Protein AF-A0A7D5SDC5-F1 (afdb_monomer)

Secondary structure (DSSP, 8-state):
----HHHHHHHHHHHHHHHHHHHHHHHHHHHHHHHHHHHHHHHHHHHHHHHHHHHHHHHHHHHHHHHHHHHHHHHHHTT---HHHHHHHHHHHHHH-TTSS--EEE-TTSBEEEESSS-PPTT-B-TT-HHHHHHHH-TT--EEEPPSEE-TTT-SEEEEEEEEEE-TTS-EEEEEEEEEETHHHHHHHTT----TT--EEEEE-TTSS-EEEEEES--TTS--TT-----HHHHHHHHH-GGGS-SS-------------------------------------

Structure (mmCIF, N/CA/C/O backbone):
data_AF-A0A7D5SDC5-F1
#
_entry.id   AF-A0A7D5SDC5-F1
#
loop_
_atom_site.group_PDB
_atom_site.id
_atom_site.type_symbol
_atom_site.label_atom_id
_atom_site.label_alt_id
_atom_site.label_comp_id
_atom_site.label_asym_id
_atom_site.label_entity_id
_atom_site.label_seq_id
_atom_site.pdbx_PDB_ins_code
_atom_site.Cartn_x
_atom_site.Cartn_y
_atom_site.Cartn_z
_atom_site.occupancy
_atom_site.B_iso_or_equiv
_atom_site.auth_seq_id
_atom_site.auth_comp_id
_atom_site.auth_asym_id
_atom_site.auth_atom_id
_atom_site.pdbx_PDB_model_num
ATOM 1 N N . MET A 1 1 ? 39.867 14.710 -80.170 1.00 47.75 1 MET A N 1
ATOM 2 C CA . MET A 1 1 ? 39.383 14.406 -78.803 1.00 47.75 1 MET A CA 1
ATOM 3 C C . MET A 1 1 ? 38.826 12.984 -78.769 1.00 47.75 1 MET A C 1
ATOM 5 O O . MET A 1 1 ? 37.691 12.776 -79.161 1.00 47.75 1 MET A O 1
ATOM 9 N N . HIS A 1 2 ? 39.631 11.988 -78.384 1.00 52.81 2 HIS A N 1
ATOM 10 C CA . HIS A 1 2 ? 39.157 10.607 -78.212 1.00 52.81 2 HIS A CA 1
ATOM 11 C C . HIS A 1 2 ? 38.619 10.444 -76.782 1.00 52.81 2 HIS A C 1
ATOM 13 O O . HIS A 1 2 ? 39.390 10.239 -75.842 1.00 52.81 2 HIS A O 1
ATOM 19 N N . PHE A 1 3 ? 37.302 10.568 -76.602 1.00 58.31 3 PHE A N 1
ATOM 20 C CA . PHE A 1 3 ? 36.635 10.123 -75.377 1.00 58.31 3 PHE A CA 1
ATOM 21 C C . PHE A 1 3 ? 36.856 8.611 -75.262 1.00 58.31 3 PHE A C 1
ATOM 23 O O . PHE A 1 3 ? 36.316 7.849 -76.054 1.00 58.31 3 PHE A O 1
ATOM 30 N N . ARG A 1 4 ? 37.698 8.158 -74.322 1.00 70.19 4 ARG A N 1
ATOM 31 C CA . ARG A 1 4 ? 37.891 6.722 -74.067 1.00 70.19 4 ARG A CA 1
ATOM 32 C C . ARG A 1 4 ? 36.632 6.224 -73.341 1.00 70.19 4 ARG A C 1
ATOM 34 O O . ARG A 1 4 ? 36.497 6.551 -72.160 1.00 70.19 4 ARG A O 1
ATOM 41 N N . PRO A 1 5 ? 35.730 5.458 -73.988 1.00 75.19 5 PRO A N 1
ATOM 42 C CA . PRO A 1 5 ? 34.429 5.079 -73.418 1.00 75.19 5 PRO A CA 1
ATOM 43 C C . PRO A 1 5 ? 34.567 4.345 -72.077 1.00 75.19 5 PRO A C 1
ATOM 45 O O . PRO A 1 5 ? 33.730 4.500 -71.194 1.00 75.19 5 PRO A O 1
ATOM 48 N N . ALA A 1 6 ? 35.694 3.656 -71.870 1.00 77.88 6 ALA A N 1
ATOM 49 C CA . ALA A 1 6 ? 36.048 3.025 -70.603 1.00 77.88 6 ALA A CA 1
ATOM 50 C C . ALA A 1 6 ? 36.030 3.992 -69.401 1.00 77.88 6 ALA A C 1
ATOM 52 O O . ALA A 1 6 ? 35.527 3.626 -68.347 1.00 77.88 6 ALA A O 1
ATOM 53 N N . ARG A 1 7 ? 36.509 5.240 -69.547 1.00 82.56 7 ARG A N 1
ATOM 54 C CA . ARG A 1 7 ? 36.531 6.213 -68.436 1.00 82.56 7 ARG A CA 1
ATOM 55 C C . ARG A 1 7 ? 35.126 6.669 -68.040 1.00 82.56 7 ARG A C 1
ATOM 57 O O . ARG A 1 7 ? 34.858 6.826 -66.855 1.00 82.56 7 ARG A O 1
ATOM 64 N N . ALA A 1 8 ? 34.237 6.854 -69.016 1.00 83.06 8 ALA A N 1
ATOM 65 C CA . ALA A 1 8 ? 32.852 7.248 -68.763 1.00 83.06 8 ALA A CA 1
ATOM 66 C C . ALA A 1 8 ? 32.080 6.140 -68.028 1.00 83.06 8 ALA A C 1
ATOM 68 O O . ALA A 1 8 ? 31.392 6.419 -67.049 1.00 83.06 8 ALA A O 1
ATOM 69 N N . VAL A 1 9 ? 32.269 4.879 -68.433 1.00 88.75 9 VAL A N 1
ATOM 70 C CA . VAL A 1 9 ? 31.661 3.720 -67.758 1.00 88.75 9 VAL A CA 1
ATOM 71 C C . VAL A 1 9 ? 32.146 3.609 -66.310 1.00 88.75 9 VAL A C 1
ATOM 73 O O . VAL A 1 9 ? 31.331 3.436 -65.408 1.00 88.75 9 VAL A O 1
ATOM 76 N N . THR A 1 10 ? 33.448 3.780 -66.055 1.00 90.69 10 THR A N 1
ATOM 77 C CA . THR A 1 10 ? 33.992 3.738 -64.686 1.00 90.69 10 THR A CA 1
ATOM 78 C C . THR A 1 10 ? 33.395 4.825 -63.793 1.00 90.69 10 THR A C 1
ATOM 80 O O . THR A 1 10 ? 33.012 4.539 -62.661 1.00 90.69 10 THR A O 1
ATOM 83 N N . VAL A 1 11 ? 33.265 6.058 -64.295 1.00 92.81 11 VAL A N 1
ATOM 84 C CA . VAL A 1 11 ? 32.670 7.167 -63.530 1.00 92.81 11 VAL A CA 1
ATOM 85 C C . VAL A 1 11 ? 31.207 6.881 -63.185 1.00 92.81 11 VAL A C 1
ATOM 87 O O . VAL A 1 11 ? 30.806 7.090 -62.043 1.00 92.81 11 VAL A O 1
ATOM 90 N N . ILE A 1 12 ? 30.425 6.344 -64.127 1.00 93.31 12 ILE A N 1
ATOM 91 C CA . ILE A 1 12 ? 29.018 5.985 -63.891 1.00 93.31 12 ILE A CA 1
ATOM 92 C C . ILE A 1 12 ? 28.899 4.906 -62.811 1.00 93.31 12 ILE A C 1
ATOM 94 O O . ILE A 1 12 ? 28.080 5.041 -61.904 1.00 93.31 12 ILE A O 1
ATOM 98 N N . VAL A 1 13 ? 29.740 3.867 -62.858 1.00 93.88 13 VAL A N 1
ATOM 99 C CA . VAL A 1 13 ? 29.740 2.805 -61.838 1.00 93.88 13 VAL A CA 1
ATOM 100 C C . VAL A 1 13 ? 30.115 3.362 -60.464 1.00 93.88 13 VAL A C 1
ATOM 102 O O . VAL A 1 13 ? 29.468 3.013 -59.477 1.00 93.88 13 VAL A O 1
ATOM 105 N N . ILE A 1 14 ? 31.107 4.254 -60.377 1.00 95.94 14 ILE A N 1
ATOM 106 C CA . ILE A 1 14 ? 31.486 4.896 -59.109 1.00 95.94 14 ILE A CA 1
ATOM 107 C C . ILE A 1 14 ? 30.325 5.732 -58.559 1.00 95.94 14 ILE A C 1
ATOM 109 O O . ILE A 1 14 ? 29.981 5.590 -57.388 1.00 95.94 14 ILE A O 1
ATOM 113 N N . LEU A 1 15 ? 29.682 6.556 -59.390 1.00 95.56 15 LEU A N 1
ATOM 114 C CA . LEU A 1 15 ? 28.547 7.383 -58.969 1.00 95.56 15 LEU A CA 1
ATOM 115 C C . LEU A 1 15 ? 27.347 6.539 -58.525 1.00 95.56 15 LEU A C 1
ATOM 117 O O . LEU A 1 15 ? 26.739 6.845 -57.502 1.00 95.56 15 LEU A O 1
ATOM 121 N N . ALA A 1 16 ? 27.043 5.452 -59.238 1.00 94.94 16 ALA A N 1
ATOM 122 C CA . ALA A 1 16 ? 25.988 4.521 -58.850 1.00 94.94 16 ALA A CA 1
ATOM 123 C C . ALA A 1 16 ? 26.284 3.862 -57.491 1.00 94.94 16 ALA A C 1
ATOM 125 O O . ALA A 1 16 ? 25.407 3.816 -56.631 1.00 94.94 16 ALA A O 1
ATOM 126 N N . ASN A 1 17 ? 27.526 3.422 -57.252 1.00 95.94 17 ASN A N 1
ATOM 127 C CA . ASN A 1 17 ? 27.927 2.859 -55.958 1.00 95.94 17 ASN A CA 1
ATOM 128 C C . ASN A 1 17 ? 27.871 3.900 -54.831 1.00 95.94 17 ASN A C 1
ATOM 130 O O . ASN A 1 17 ? 27.371 3.597 -53.752 1.00 95.94 17 ASN A O 1
ATOM 134 N N . LEU A 1 18 ? 28.319 5.137 -55.072 1.00 96.56 18 LEU A N 1
ATOM 135 C CA . LEU A 1 18 ? 28.223 6.221 -54.088 1.00 96.56 18 LEU A CA 1
ATOM 136 C C . LEU A 1 18 ? 26.767 6.559 -53.751 1.00 96.56 18 LEU A C 1
ATOM 138 O O . LEU A 1 18 ? 26.448 6.776 -52.583 1.00 96.56 18 LEU A O 1
ATOM 142 N N . PHE A 1 19 ? 25.882 6.555 -54.748 1.00 96.12 19 PHE A N 1
ATOM 143 C CA . PHE A 1 19 ? 24.452 6.765 -54.543 1.00 96.12 19 PHE A CA 1
ATOM 144 C C . PHE A 1 19 ? 23.834 5.650 -53.690 1.00 96.12 19 PHE A C 1
ATOM 146 O O . PHE A 1 19 ? 23.142 5.940 -52.715 1.00 96.12 19 PHE A O 1
ATOM 153 N N . VAL A 1 20 ? 24.149 4.383 -53.986 1.00 96.06 20 VAL A N 1
ATOM 154 C CA . VAL A 1 20 ? 23.699 3.235 -53.180 1.00 96.06 20 VAL A CA 1
ATOM 155 C C . VAL A 1 20 ? 24.239 3.322 -51.747 1.00 96.06 20 VAL A C 1
ATOM 157 O O . VAL A 1 20 ? 23.463 3.192 -50.803 1.00 96.06 20 VAL A O 1
ATOM 160 N N . CYS A 1 21 ? 25.529 3.615 -51.557 1.00 95.56 21 CYS A N 1
ATOM 161 C CA . CYS A 1 21 ? 26.127 3.792 -50.229 1.00 95.56 21 CYS A CA 1
ATOM 162 C C . CYS A 1 21 ? 25.483 4.945 -49.445 1.00 95.56 21 CYS A C 1
ATOM 164 O O . CYS A 1 21 ? 25.235 4.809 -48.247 1.00 95.56 21 CYS A O 1
ATOM 166 N N . SER A 1 22 ? 25.176 6.063 -50.108 1.00 95.12 22 SER A N 1
ATOM 167 C CA . SER A 1 22 ? 24.479 7.198 -49.494 1.00 95.12 22 SER A CA 1
ATOM 168 C C . SER A 1 22 ? 23.067 6.813 -49.050 1.00 95.12 22 SER A C 1
ATOM 170 O O . SER A 1 22 ? 22.690 7.088 -47.911 1.00 95.12 22 SER A O 1
ATOM 172 N N . LEU A 1 23 ? 22.316 6.107 -49.899 1.00 95.75 23 LEU A N 1
ATOM 173 C CA . LEU A 1 23 ? 20.959 5.657 -49.590 1.00 95.75 23 LEU A CA 1
ATOM 174 C C . LEU A 1 23 ? 20.945 4.653 -48.428 1.00 95.75 23 LEU A C 1
ATOM 176 O O . LEU A 1 23 ? 20.117 4.773 -47.524 1.00 95.75 23 LEU A O 1
ATOM 180 N N . VAL A 1 24 ? 21.903 3.721 -48.392 1.00 94.81 24 VAL A N 1
ATOM 181 C CA . VAL A 1 24 ? 22.101 2.800 -47.259 1.00 94.81 24 VAL A CA 1
ATOM 182 C C . VAL A 1 24 ? 22.464 3.568 -45.987 1.00 94.81 24 VAL A C 1
ATOM 184 O O . VAL A 1 24 ? 21.893 3.293 -44.935 1.00 94.81 24 VAL A O 1
ATOM 187 N N . GLY A 1 25 ? 23.351 4.563 -46.068 1.00 94.31 25 GLY A N 1
ATOM 188 C CA . GLY A 1 25 ? 23.725 5.407 -44.931 1.00 94.31 25 GLY A CA 1
ATOM 189 C C . GLY A 1 25 ? 22.539 6.181 -44.348 1.00 94.31 25 GLY A C 1
ATOM 190 O O . GLY A 1 25 ? 22.328 6.163 -43.135 1.00 94.31 25 GLY A O 1
ATOM 191 N N . VAL A 1 26 ? 21.712 6.793 -45.202 1.00 92.25 26 VAL A N 1
ATOM 192 C CA . VAL A 1 26 ? 20.482 7.491 -44.786 1.00 92.25 26 VAL A CA 1
ATOM 193 C C . VAL A 1 26 ? 19.473 6.511 -44.192 1.00 92.25 26 VAL A C 1
ATOM 195 O O . VAL A 1 26 ? 18.906 6.786 -43.135 1.00 92.25 26 VAL A O 1
ATOM 198 N N . SER A 1 27 ? 19.285 5.345 -44.815 1.00 92.00 27 SER A N 1
ATOM 199 C CA . SER A 1 27 ? 18.391 4.301 -44.305 1.00 92.00 27 SER A CA 1
ATOM 200 C C . SER A 1 27 ? 18.840 3.780 -42.937 1.00 92.00 27 SER A C 1
ATOM 202 O O . SER A 1 27 ? 18.006 3.588 -42.053 1.00 92.00 27 SER A O 1
ATOM 204 N N . LEU A 1 28 ? 20.142 3.564 -42.736 1.00 89.94 28 LEU A N 1
ATOM 205 C CA . LEU A 1 28 ? 20.704 3.139 -41.453 1.00 89.94 28 LEU A CA 1
ATOM 206 C C . LEU A 1 28 ? 20.551 4.226 -40.391 1.00 89.94 28 LEU A C 1
ATOM 208 O O . LEU A 1 28 ? 20.166 3.916 -39.267 1.00 89.94 28 LEU A O 1
ATOM 212 N N . HIS A 1 29 ? 20.791 5.491 -40.739 1.00 90.12 29 HIS A N 1
ATOM 213 C CA . HIS A 1 29 ? 20.631 6.607 -39.812 1.00 90.12 29 HIS A CA 1
ATOM 214 C C . HIS A 1 29 ? 19.168 6.799 -39.388 1.00 90.12 29 HIS A C 1
ATOM 216 O O . HIS A 1 29 ? 18.881 6.917 -38.197 1.00 90.12 29 HIS A O 1
ATOM 222 N N . ALA A 1 30 ? 18.234 6.754 -40.342 1.00 84.25 30 ALA A N 1
ATOM 223 C CA . ALA A 1 30 ? 16.801 6.836 -40.069 1.00 84.25 30 ALA A CA 1
ATOM 224 C C . ALA A 1 30 ? 16.316 5.656 -39.212 1.00 84.25 30 ALA A C 1
ATOM 226 O O . ALA A 1 30 ? 15.565 5.852 -38.258 1.00 84.25 30 ALA A O 1
ATOM 227 N N . SER A 1 31 ? 16.790 4.443 -39.511 1.00 81.44 31 SER A N 1
ATOM 228 C CA . SER A 1 31 ? 16.505 3.239 -38.724 1.00 81.44 31 SER A CA 1
ATOM 229 C C . SER A 1 31 ? 17.034 3.378 -37.293 1.00 81.44 31 SER A C 1
ATOM 231 O O . SER A 1 31 ? 16.294 3.173 -36.332 1.00 81.44 31 SER A O 1
ATOM 233 N N . TYR A 1 32 ? 18.279 3.833 -37.135 1.00 79.88 32 TYR A N 1
ATOM 234 C CA . TYR A 1 32 ? 18.902 4.059 -35.832 1.00 79.88 32 TYR A CA 1
ATOM 235 C C . TYR A 1 32 ? 18.135 5.091 -34.994 1.00 79.88 32 TYR A C 1
ATOM 237 O O . TYR A 1 32 ? 17.833 4.827 -33.831 1.00 79.88 32 TYR A O 1
ATOM 245 N N . ALA A 1 33 ? 17.750 6.228 -35.583 1.00 77.00 33 ALA A N 1
ATOM 246 C CA . ALA A 1 33 ? 16.936 7.241 -34.907 1.00 77.00 33 ALA A CA 1
ATOM 247 C C . ALA A 1 33 ? 15.568 6.681 -34.465 1.00 77.00 33 ALA A C 1
ATOM 249 O O . ALA A 1 33 ? 15.156 6.872 -33.320 1.00 77.00 33 ALA A O 1
ATOM 250 N N . GLN A 1 34 ? 14.901 5.903 -35.326 1.00 69.19 34 GLN A N 1
ATOM 251 C CA . GLN A 1 34 ? 13.613 5.277 -35.006 1.00 69.19 34 GLN A CA 1
ATOM 252 C C . GLN A 1 34 ? 13.698 4.244 -33.874 1.00 69.19 34 GLN A C 1
ATOM 254 O O . GLN A 1 34 ? 12.755 4.140 -33.085 1.00 69.19 34 GLN A O 1
ATOM 259 N N . TYR A 1 35 ? 14.792 3.483 -33.766 1.00 70.19 35 TYR A N 1
ATOM 260 C CA . TYR A 1 35 ? 14.973 2.525 -32.669 1.00 70.19 35 TYR A CA 1
ATOM 261 C C . TYR A 1 35 ? 15.040 3.218 -31.304 1.00 70.19 35 TYR A C 1
ATOM 263 O O . TYR A 1 35 ? 14.410 2.747 -30.354 1.00 70.19 35 TYR A O 1
ATOM 271 N N . HIS A 1 36 ? 15.729 4.359 -31.211 1.00 66.00 36 HIS A N 1
ATOM 272 C CA . HIS A 1 36 ? 15.832 5.127 -29.963 1.00 66.00 36 HIS A CA 1
ATOM 273 C C . HIS A 1 36 ? 14.492 5.729 -29.540 1.00 66.00 36 HIS A C 1
ATOM 275 O O . HIS A 1 36 ? 14.079 5.573 -28.386 1.00 66.00 36 HIS A O 1
ATOM 281 N N . ASP A 1 37 ? 13.763 6.337 -30.475 1.00 68.00 37 ASP A N 1
ATOM 282 C CA . ASP A 1 37 ? 12.465 6.946 -30.173 1.00 68.00 37 ASP A CA 1
ATOM 283 C C . ASP A 1 37 ? 11.419 5.901 -29.768 1.00 68.00 37 ASP A C 1
ATOM 285 O O . ASP A 1 37 ? 10.679 6.094 -28.797 1.00 68.00 37 ASP A O 1
ATOM 289 N N . ARG A 1 38 ? 11.384 4.752 -30.455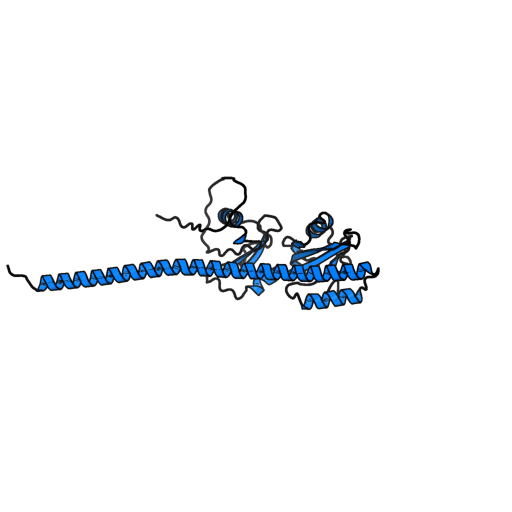 1.00 60.84 38 ARG A N 1
ATOM 290 C CA . ARG A 1 38 ? 10.463 3.651 -30.126 1.00 60.84 38 ARG A CA 1
ATOM 291 C C . ARG A 1 38 ? 10.766 3.029 -28.766 1.00 60.84 38 ARG A C 1
ATOM 293 O O . ARG A 1 38 ? 9.824 2.748 -28.021 1.00 60.84 38 ARG A O 1
ATOM 300 N N . ALA A 1 39 ? 12.040 2.852 -28.415 1.00 62.78 39 ALA A N 1
ATOM 301 C CA . ALA A 1 39 ? 12.436 2.348 -27.100 1.00 62.78 39 ALA A CA 1
ATOM 302 C C . ALA A 1 39 ? 11.997 3.306 -25.980 1.00 62.78 39 ALA A C 1
ATOM 304 O O . ALA A 1 39 ? 11.407 2.881 -24.983 1.00 62.78 39 ALA A O 1
ATOM 305 N N . ALA A 1 40 ? 12.194 4.612 -26.177 1.00 64.81 40 ALA A N 1
ATOM 306 C CA . ALA A 1 40 ? 11.797 5.627 -25.208 1.00 64.81 40 ALA A CA 1
ATOM 307 C C . ALA A 1 40 ? 10.268 5.731 -25.049 1.00 64.81 40 ALA A C 1
ATOM 309 O O . ALA A 1 40 ? 9.772 5.853 -23.929 1.00 64.81 40 ALA A O 1
ATOM 310 N N . ILE A 1 41 ? 9.505 5.660 -26.146 1.00 63.50 41 ILE A N 1
ATOM 311 C CA . ILE A 1 41 ? 8.031 5.680 -26.108 1.00 63.50 41 ILE A CA 1
ATOM 312 C C . ILE A 1 41 ? 7.486 4.435 -25.405 1.00 63.50 41 ILE A C 1
ATOM 314 O O . ILE A 1 41 ? 6.623 4.556 -24.537 1.00 63.50 41 ILE A O 1
ATOM 318 N N . THR A 1 42 ? 8.006 3.254 -25.744 1.00 64.81 42 THR A N 1
ATOM 319 C CA . THR A 1 42 ? 7.559 1.987 -25.150 1.00 64.81 42 THR A CA 1
ATOM 320 C C . THR A 1 42 ? 7.830 1.972 -23.648 1.00 64.81 42 THR A C 1
ATOM 322 O O . THR A 1 42 ? 6.917 1.709 -22.873 1.00 64.81 42 THR A O 1
ATOM 325 N N . SER A 1 43 ? 9.032 2.372 -23.221 1.00 68.31 43 SER A N 1
ATOM 326 C CA . SER A 1 43 ? 9.385 2.488 -21.799 1.00 68.31 43 SER A CA 1
ATOM 327 C C . SER A 1 43 ? 8.461 3.453 -21.043 1.00 68.31 43 SER A C 1
ATOM 329 O O . SER A 1 43 ? 7.925 3.108 -19.988 1.00 68.31 43 SER A O 1
ATOM 331 N N . ARG A 1 44 ? 8.177 4.635 -21.613 1.00 68.12 44 ARG A N 1
ATOM 332 C CA . ARG A 1 44 ? 7.240 5.601 -21.011 1.00 68.12 44 ARG A CA 1
ATOM 333 C C . ARG A 1 44 ? 5.833 5.037 -20.865 1.00 68.12 44 ARG A C 1
ATOM 335 O O . ARG A 1 44 ? 5.215 5.215 -19.818 1.00 68.12 44 ARG A O 1
ATOM 342 N N . ASN A 1 45 ? 5.323 4.378 -21.899 1.00 71.06 45 ASN A N 1
ATOM 343 C CA . ASN A 1 45 ? 3.981 3.807 -21.867 1.00 71.06 45 ASN A CA 1
ATOM 344 C C . ASN A 1 45 ? 3.891 2.672 -20.842 1.00 71.06 45 ASN A C 1
ATOM 346 O O . ASN A 1 45 ? 2.954 2.653 -20.049 1.00 71.06 45 ASN A O 1
ATOM 350 N N . THR A 1 46 ? 4.893 1.795 -20.783 1.00 74.06 46 THR A N 1
ATOM 351 C CA . THR A 1 46 ? 4.970 0.727 -19.780 1.00 74.06 46 THR A CA 1
ATOM 352 C C . THR A 1 46 ? 5.019 1.287 -18.360 1.00 74.06 46 THR A C 1
ATOM 354 O O . THR A 1 46 ? 4.222 0.874 -17.521 1.00 74.06 46 THR A O 1
ATOM 357 N N . ASN A 1 47 ? 5.875 2.276 -18.087 1.00 73.69 47 ASN A N 1
ATOM 358 C CA . ASN A 1 47 ? 5.957 2.900 -16.762 1.00 73.69 47 ASN A CA 1
ATOM 359 C C . ASN A 1 47 ? 4.636 3.560 -16.356 1.00 73.69 47 ASN A C 1
ATOM 361 O O . ASN A 1 47 ? 4.200 3.402 -15.218 1.00 73.69 47 ASN A O 1
ATOM 365 N N . ARG A 1 48 ? 3.964 4.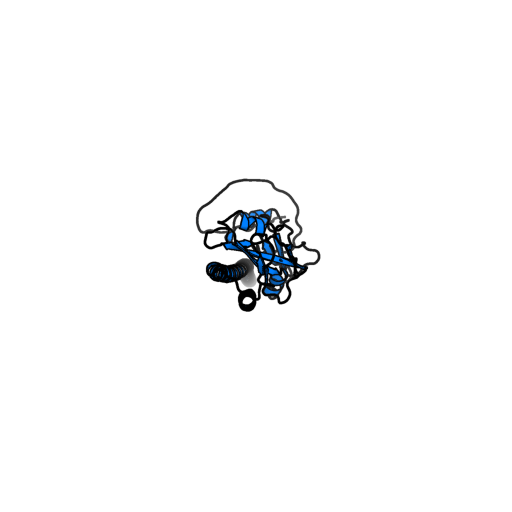248 -17.289 1.00 75.38 48 ARG A N 1
ATOM 366 C CA . ARG A 1 48 ? 2.643 4.844 -17.040 1.00 75.38 48 ARG A CA 1
ATOM 367 C C . ARG A 1 48 ? 1.597 3.786 -16.708 1.00 75.38 48 ARG A C 1
ATOM 369 O O . ARG A 1 48 ? 0.867 3.969 -15.743 1.00 75.38 48 ARG A O 1
ATOM 376 N N . LEU A 1 49 ? 1.556 2.680 -17.447 1.00 81.06 49 LEU A N 1
ATOM 377 C CA . LEU A 1 49 ? 0.622 1.582 -17.182 1.00 81.06 49 LEU A CA 1
ATOM 378 C C . LEU A 1 49 ? 0.887 0.916 -15.828 1.00 81.06 49 LEU A C 1
ATOM 380 O O . LEU A 1 49 ? -0.054 0.632 -15.088 1.00 81.06 49 LEU A O 1
ATOM 384 N N . VAL A 1 50 ? 2.155 0.699 -15.471 1.00 82.50 50 VAL A N 1
ATOM 385 C CA . VAL A 1 50 ? 2.532 0.142 -14.164 1.00 82.50 50 VAL A CA 1
ATOM 386 C C . VAL A 1 50 ? 2.137 1.095 -13.035 1.00 82.50 50 VAL A C 1
ATOM 388 O O . VAL A 1 50 ? 1.508 0.662 -12.071 1.00 82.50 50 VAL A O 1
ATOM 391 N N . ALA A 1 51 ? 2.441 2.388 -13.169 1.00 77.12 51 ALA A N 1
ATOM 392 C CA . ALA A 1 51 ? 2.064 3.401 -12.186 1.00 77.12 51 ALA A CA 1
ATOM 393 C C . ALA A 1 51 ? 0.539 3.484 -12.017 1.00 77.12 51 ALA A C 1
ATOM 395 O O . ALA A 1 51 ? 0.045 3.405 -10.895 1.00 77.12 51 ALA A O 1
ATOM 396 N N . GLN A 1 52 ? -0.210 3.542 -13.123 1.00 81.94 52 GLN A N 1
ATOM 397 C CA . GLN A 1 52 ? -1.676 3.528 -13.114 1.00 81.94 52 GLN A CA 1
ATOM 398 C C . GLN A 1 52 ? -2.228 2.281 -12.423 1.00 81.94 52 GLN A C 1
ATOM 400 O O . GLN A 1 52 ? -3.095 2.395 -11.564 1.00 81.94 52 GLN A O 1
ATOM 405 N N . THR A 1 53 ? -1.669 1.107 -12.727 1.00 85.31 53 THR A N 1
ATOM 406 C CA . THR A 1 53 ? -2.075 -0.153 -12.091 1.00 85.31 53 THR A CA 1
ATOM 407 C C . THR A 1 53 ? -1.867 -0.103 -10.576 1.00 85.31 53 THR A C 1
ATOM 409 O O . THR A 1 53 ? -2.726 -0.551 -9.823 1.00 85.31 53 THR A O 1
ATOM 412 N N . ILE A 1 54 ? -0.746 0.445 -10.101 1.00 84.44 54 ILE A N 1
ATOM 413 C CA . ILE A 1 54 ? -0.486 0.585 -8.662 1.00 84.44 54 ILE A CA 1
ATOM 414 C C . ILE A 1 54 ? -1.464 1.573 -8.027 1.00 84.44 54 ILE A C 1
ATOM 416 O O . ILE A 1 54 ? -2.013 1.289 -6.964 1.00 84.44 54 ILE A O 1
ATOM 420 N N . GLU A 1 55 ? -1.705 2.715 -8.667 1.00 84.12 55 GLU A N 1
ATOM 421 C CA . GLU A 1 55 ? -2.677 3.688 -8.173 1.00 84.12 55 GLU A CA 1
ATOM 422 C C . GLU A 1 55 ? -4.091 3.105 -8.087 1.00 84.12 55 GLU A C 1
ATOM 424 O O . GLU A 1 55 ? -4.792 3.353 -7.106 1.00 84.12 55 GLU A O 1
ATOM 429 N N . ASP A 1 56 ? -4.506 2.321 -9.081 1.00 88.12 56 ASP A N 1
ATOM 430 C CA . ASP A 1 56 ? -5.800 1.640 -9.087 1.00 88.12 56 ASP A CA 1
ATOM 431 C C . ASP A 1 56 ? -5.918 0.645 -7.933 1.00 88.12 56 ASP A C 1
ATOM 433 O O . ASP A 1 56 ? -6.946 0.600 -7.255 1.00 88.12 56 ASP A O 1
ATOM 437 N N . GLU A 1 57 ? -4.858 -0.109 -7.649 1.00 87.94 57 GLU A N 1
ATOM 438 C CA . GLU A 1 57 ? -4.846 -1.054 -6.531 1.00 87.94 57 GLU A CA 1
ATOM 439 C C . GLU A 1 57 ? -4.866 -0.321 -5.179 1.00 87.94 57 GLU A C 1
ATOM 441 O O . GLU A 1 57 ? -5.605 -0.721 -4.279 1.00 87.94 57 GLU A O 1
ATOM 446 N N . ILE A 1 58 ? -4.158 0.807 -5.042 1.00 88.69 58 ILE A N 1
ATOM 447 C CA . ILE A 1 58 ? -4.239 1.665 -3.846 1.00 88.69 58 ILE A CA 1
ATOM 448 C C . ILE A 1 58 ? -5.658 2.219 -3.672 1.00 88.69 58 ILE A C 1
ATOM 450 O O . ILE A 1 58 ? -6.209 2.150 -2.571 1.00 88.69 58 ILE A O 1
ATOM 454 N N . ARG A 1 59 ? -6.276 2.734 -4.744 1.00 89.69 59 ARG A N 1
ATOM 455 C CA . ARG A 1 59 ? -7.667 3.221 -4.723 1.00 89.69 59 ARG A CA 1
ATOM 456 C C . ARG A 1 59 ? -8.635 2.117 -4.314 1.00 89.69 59 ARG A C 1
ATOM 458 O O . ARG A 1 59 ? -9.547 2.363 -3.528 1.00 89.69 59 ARG A O 1
ATOM 465 N N . ARG A 1 60 ? -8.424 0.896 -4.806 1.00 92.81 60 ARG A N 1
ATOM 466 C CA . ARG A 1 60 ? -9.238 -0.271 -4.456 1.00 92.81 60 ARG A CA 1
ATOM 467 C C . ARG A 1 60 ? -9.102 -0.640 -2.978 1.00 92.81 60 ARG A C 1
ATOM 469 O O . ARG A 1 60 ? -10.113 -0.936 -2.341 1.00 92.81 60 ARG A O 1
ATOM 476 N N . ILE A 1 61 ? -7.888 -0.594 -2.427 1.00 92.44 61 ILE A N 1
ATOM 477 C CA . ILE A 1 61 ? -7.648 -0.813 -0.994 1.00 92.44 61 ILE A CA 1
ATOM 478 C C . ILE A 1 61 ? -8.332 0.279 -0.165 1.00 92.44 61 ILE A C 1
ATOM 480 O O . ILE A 1 61 ? -9.075 -0.058 0.754 1.00 92.44 61 ILE A O 1
ATOM 484 N N . ASP A 1 62 ? -8.145 1.562 -0.501 1.00 92.62 62 ASP A N 1
ATOM 485 C CA . ASP A 1 62 ? -8.799 2.673 0.211 1.00 92.62 62 ASP A CA 1
ATOM 486 C C . ASP A 1 62 ? -10.323 2.531 0.180 1.00 92.62 62 ASP A C 1
ATOM 488 O O . ASP A 1 62 ? -10.976 2.670 1.211 1.00 92.62 62 ASP A O 1
ATOM 492 N N . PHE A 1 63 ? -10.895 2.175 -0.972 1.00 94.62 63 PHE A N 1
ATOM 493 C CA . PHE A 1 63 ? -12.328 1.925 -1.091 1.00 94.62 63 PHE A CA 1
ATOM 494 C C . PHE A 1 63 ? -12.799 0.802 -0.158 1.00 94.62 63 PHE A C 1
ATOM 496 O O . PHE A 1 63 ? -13.783 0.972 0.558 1.00 94.62 63 PHE A O 1
ATOM 503 N N . GLY A 1 64 ? -12.096 -0.331 -0.107 1.00 94.69 64 GLY A N 1
ATOM 504 C CA . GLY A 1 64 ? -12.476 -1.407 0.809 1.00 94.69 64 GLY A CA 1
ATOM 505 C C . GLY A 1 64 ? -12.303 -1.032 2.284 1.00 94.69 64 GLY A C 1
ATOM 506 O O . GLY A 1 64 ? -13.144 -1.404 3.100 1.00 94.69 64 GLY A O 1
ATOM 507 N N . LEU A 1 65 ? -11.285 -0.238 2.631 1.00 95.56 65 LEU A N 1
ATOM 508 C CA . LEU A 1 65 ? -11.132 0.317 3.981 1.00 95.56 65 LEU A CA 1
ATOM 509 C C . LEU A 1 65 ? -12.282 1.269 4.341 1.00 95.56 65 LEU A C 1
ATOM 511 O O . LEU A 1 65 ? -12.775 1.204 5.464 1.00 95.56 65 LEU A O 1
ATOM 515 N N . ARG A 1 66 ? -12.751 2.107 3.404 1.00 95.12 66 ARG A N 1
ATOM 516 C CA . ARG A 1 66 ? -13.946 2.954 3.592 1.00 95.12 66 ARG A CA 1
ATOM 517 C C . ARG A 1 66 ? -15.187 2.119 3.859 1.00 95.12 66 ARG A C 1
ATOM 519 O O . ARG A 1 66 ? -15.863 2.358 4.845 1.00 95.12 66 ARG A O 1
ATOM 526 N N . VAL A 1 67 ? -15.428 1.088 3.050 1.00 95.50 67 VAL A N 1
ATOM 527 C CA . VAL A 1 67 ? -16.573 0.180 3.228 1.00 95.50 67 VAL A CA 1
ATOM 528 C C . VAL A 1 67 ? -16.568 -0.464 4.619 1.00 95.50 67 VAL A C 1
ATOM 530 O O . VAL A 1 67 ? -17.619 -0.602 5.241 1.00 95.50 67 VAL A O 1
ATOM 533 N N . VAL A 1 68 ? -15.393 -0.842 5.130 1.00 95.31 68 VAL A N 1
ATOM 534 C CA . VAL A 1 68 ? -15.261 -1.362 6.498 1.00 95.31 68 VAL A CA 1
ATOM 535 C C . VAL A 1 68 ? -15.476 -0.276 7.551 1.00 95.31 68 VAL A C 1
ATOM 537 O O . VAL A 1 68 ? -16.133 -0.539 8.556 1.00 95.31 68 VAL A O 1
ATOM 540 N N . ALA A 1 69 ? -14.956 0.929 7.331 1.00 94.06 69 ALA A N 1
ATOM 541 C CA . ALA A 1 69 ? -15.162 2.052 8.238 1.00 94.06 69 ALA A CA 1
ATOM 542 C C . ALA A 1 69 ? -16.644 2.441 8.344 1.00 94.06 69 ALA A C 1
ATOM 544 O O . ALA A 1 69 ? -17.151 2.612 9.450 1.00 94.06 69 ALA A O 1
ATOM 545 N N . ASP A 1 70 ? -17.353 2.499 7.219 1.00 92.94 70 ASP A N 1
ATOM 546 C CA . ASP A 1 70 ? -18.779 2.820 7.161 1.00 92.94 70 ASP A CA 1
ATOM 547 C C . ASP A 1 70 ? -19.621 1.748 7.867 1.00 92.94 70 ASP A C 1
ATOM 549 O O . ASP A 1 70 ? -20.535 2.065 8.630 1.00 92.94 70 ASP A O 1
ATOM 553 N N . GLU A 1 71 ? -19.284 0.468 7.670 1.00 92.88 71 GLU A N 1
ATOM 554 C CA . GLU A 1 71 ? -19.914 -0.651 8.378 1.00 92.88 71 GLU A CA 1
ATOM 555 C C . GLU A 1 71 ? -19.706 -0.558 9.895 1.00 92.88 71 GLU A C 1
ATOM 557 O O . GLU A 1 71 ? -20.659 -0.723 10.662 1.00 92.88 71 GLU A O 1
ATOM 562 N N . TYR A 1 72 ? -18.475 -0.274 10.328 1.00 92.00 72 TYR A N 1
ATOM 563 C CA . TYR A 1 72 ? -18.136 -0.118 11.740 1.00 92.00 72 TYR A CA 1
ATOM 564 C C . TYR A 1 72 ? -18.928 1.028 12.376 1.00 92.00 72 TYR A C 1
ATOM 566 O O . TYR A 1 72 ? -19.571 0.836 13.410 1.00 92.00 72 TYR A O 1
ATOM 574 N N . THR A 1 73 ? -18.953 2.194 11.727 1.00 89.88 73 THR A N 1
ATOM 575 C CA . THR A 1 73 ? -19.721 3.360 12.181 1.00 89.88 73 THR A CA 1
ATOM 576 C C . THR A 1 73 ? -21.213 3.042 12.257 1.00 89.88 73 THR A C 1
ATOM 578 O O . THR A 1 73 ? -21.858 3.383 13.248 1.00 89.88 73 THR A O 1
ATOM 581 N N . ARG A 1 74 ? -21.766 2.325 11.267 1.00 90.06 74 ARG A N 1
ATOM 582 C CA . ARG A 1 74 ? -23.182 1.925 11.265 1.00 90.06 74 ARG A CA 1
ATOM 583 C C . ARG A 1 74 ? -23.529 1.032 12.456 1.00 90.06 74 ARG A C 1
ATOM 585 O O . ARG A 1 74 ? -24.536 1.279 13.111 1.00 90.06 74 ARG A O 1
ATOM 592 N N . GLN A 1 75 ? -22.725 0.007 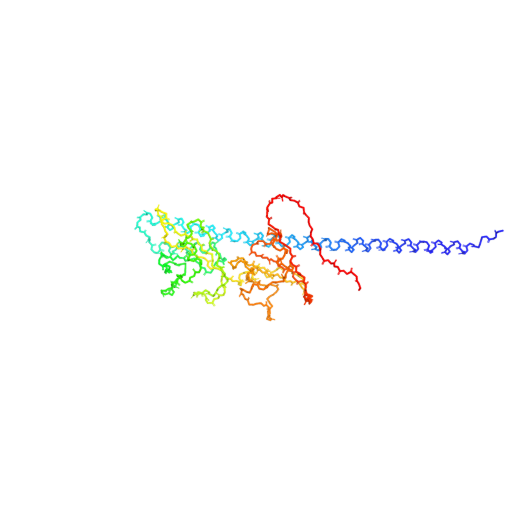12.746 1.00 89.56 75 GLN A N 1
ATOM 593 C CA . GLN A 1 75 ? -22.978 -0.877 13.894 1.00 89.56 75 GLN A CA 1
ATOM 594 C C . GLN A 1 75 ? -22.757 -0.161 15.234 1.00 89.56 75 GLN A C 1
ATOM 596 O O . GLN A 1 75 ? -23.528 -0.353 16.174 1.00 89.56 75 GLN A O 1
ATOM 601 N N . SER A 1 76 ? -21.741 0.702 15.313 1.00 86.25 76 SER A N 1
ATOM 602 C CA . SER A 1 76 ? -21.450 1.498 16.508 1.00 86.25 76 SER A CA 1
ATOM 603 C C . SER A 1 76 ? -22.579 2.484 16.835 1.00 86.25 76 SER A C 1
ATOM 605 O O . SER A 1 76 ? -22.952 2.606 18.000 1.00 86.25 76 SER A O 1
ATOM 607 N N . ALA A 1 77 ? -23.196 3.109 15.826 1.00 84.81 77 ALA A N 1
ATOM 608 C CA . ALA A 1 77 ? -24.316 4.039 16.007 1.00 84.81 77 ALA A CA 1
ATOM 609 C C . ALA A 1 77 ? -25.581 3.380 16.592 1.00 84.81 77 ALA A C 1
ATOM 611 O O . ALA A 1 77 ? -26.360 4.040 17.273 1.00 84.81 77 ALA A O 1
ATOM 612 N N . VAL A 1 78 ? -25.775 2.076 16.366 1.00 83.75 78 VAL A N 1
ATOM 613 C CA . VAL A 1 78 ? -26.888 1.288 16.937 1.00 83.75 78 VAL A CA 1
ATOM 614 C C . VAL A 1 78 ? -26.563 0.805 18.367 1.00 83.75 78 VAL A C 1
ATOM 616 O O . VAL A 1 78 ? -27.377 0.157 19.019 1.00 83.75 78 VAL A O 1
ATOM 619 N N . GLY A 1 79 ? -25.382 1.148 18.895 1.00 77.81 79 GLY A N 1
ATOM 620 C CA . GLY A 1 79 ? -24.988 0.925 20.288 1.00 77.81 79 GLY A CA 1
ATOM 621 C C . GLY A 1 79 ? -24.392 -0.453 20.584 1.00 77.81 79 GLY A C 1
ATOM 622 O O . GLY A 1 79 ? -23.969 -0.698 21.713 1.00 77.81 79 GLY A O 1
ATOM 623 N N . ARG A 1 80 ? -24.311 -1.359 19.598 1.00 78.44 80 ARG A N 1
ATOM 624 C CA . ARG A 1 80 ? -23.659 -2.664 19.770 1.00 78.44 80 ARG A CA 1
ATOM 625 C C . ARG A 1 80 ? -23.044 -3.168 18.469 1.00 78.44 80 ARG A C 1
ATOM 627 O O . ARG A 1 80 ? -23.749 -3.466 17.511 1.00 78.44 80 ARG A O 1
ATOM 634 N N . ILE A 1 81 ? -21.728 -3.357 18.491 1.00 83.75 81 ILE A N 1
ATOM 635 C CA . ILE A 1 81 ? -21.007 -4.108 17.463 1.00 83.75 81 ILE A CA 1
ATOM 636 C C . ILE A 1 81 ? -21.137 -5.590 17.801 1.00 83.75 81 ILE A C 1
ATOM 638 O O . ILE A 1 81 ? -20.763 -6.001 18.899 1.00 83.75 81 ILE A O 1
ATOM 642 N N . ASP A 1 82 ? -21.677 -6.387 16.881 1.00 86.88 82 ASP A N 1
ATOM 643 C CA . ASP A 1 82 ? -21.691 -7.841 17.026 1.00 86.88 82 ASP A CA 1
ATOM 644 C C . ASP A 1 82 ? -20.372 -8.430 16.492 1.00 86.88 82 ASP A C 1
ATOM 646 O O . ASP A 1 82 ? -20.142 -8.395 15.275 1.00 86.88 82 ASP A O 1
ATOM 650 N N . PRO A 1 83 ? -19.497 -8.985 17.358 1.00 87.12 83 PRO A N 1
ATOM 651 C CA . PRO A 1 83 ? -18.177 -9.453 16.944 1.00 87.12 83 PRO A CA 1
ATOM 652 C C . PRO A 1 83 ? -18.217 -10.508 15.842 1.00 87.12 83 PRO A C 1
ATOM 654 O O . PRO A 1 83 ? -17.369 -10.485 14.948 1.00 87.12 83 PRO A O 1
ATOM 657 N N . ALA A 1 84 ? -19.197 -11.416 15.884 1.00 88.19 84 ALA A N 1
ATOM 658 C CA . ALA A 1 84 ? -19.330 -12.481 14.896 1.00 88.19 84 ALA A CA 1
ATOM 659 C C . ALA A 1 84 ? -19.701 -11.908 13.521 1.00 88.19 84 ALA A C 1
ATOM 661 O O . ALA A 1 84 ? -18.999 -12.152 12.537 1.00 88.19 84 ALA A O 1
ATOM 662 N N . THR A 1 85 ? -20.738 -11.067 13.469 1.00 91.06 85 THR A N 1
ATOM 663 C CA . THR A 1 85 ? -21.191 -10.429 12.226 1.00 91.06 85 THR A CA 1
ATOM 664 C C . THR A 1 85 ? -20.113 -9.542 11.602 1.00 91.06 85 THR A C 1
ATOM 666 O O . THR A 1 85 ? -19.906 -9.597 10.385 1.00 91.06 85 THR A O 1
ATOM 669 N N . LEU A 1 86 ? -19.395 -8.748 12.406 1.00 91.62 86 LEU A N 1
ATOM 670 C CA . LEU A 1 86 ? -18.327 -7.886 11.896 1.00 91.62 86 LEU A CA 1
ATOM 671 C C . LEU A 1 86 ? -17.126 -8.704 11.398 1.00 91.62 86 LEU A C 1
ATOM 673 O O . LEU A 1 86 ? -16.594 -8.415 10.330 1.00 91.62 86 LEU A O 1
ATOM 677 N N . THR A 1 87 ? -16.740 -9.765 12.107 1.00 91.94 87 THR A N 1
ATOM 678 C CA . THR A 1 87 ? -15.661 -10.674 11.679 1.00 91.94 87 THR A CA 1
ATOM 679 C C . THR A 1 87 ? -15.992 -11.357 10.349 1.00 91.94 87 THR A C 1
ATOM 681 O O . THR A 1 87 ? -15.174 -11.360 9.425 1.00 91.94 87 THR A O 1
ATOM 684 N N . ASP A 1 88 ? -17.216 -11.869 10.195 1.00 92.94 88 ASP A N 1
ATOM 685 C CA . ASP A 1 88 ? -17.673 -12.450 8.929 1.00 92.94 88 ASP A CA 1
ATOM 686 C C . ASP A 1 88 ? -17.749 -11.419 7.802 1.00 92.94 88 ASP A C 1
ATOM 688 O O . ASP A 1 88 ? -17.436 -11.720 6.645 1.00 92.94 88 ASP A O 1
ATOM 692 N N . PHE A 1 89 ? -18.137 -10.185 8.121 1.00 94.62 89 PHE A N 1
ATOM 693 C CA . PHE A 1 89 ? -18.081 -9.086 7.170 1.00 94.62 89 PHE A CA 1
ATOM 694 C C . PHE A 1 89 ? -16.643 -8.812 6.715 1.00 94.62 89 PHE A C 1
ATOM 696 O O . PHE A 1 89 ? -16.407 -8.788 5.507 1.00 94.62 89 PHE A O 1
ATOM 703 N N . LEU A 1 90 ? -15.681 -8.685 7.637 1.00 95.06 90 LEU A N 1
ATOM 704 C CA . LEU A 1 90 ? -14.263 -8.490 7.308 1.00 95.06 90 LEU A CA 1
ATOM 705 C C . LEU A 1 90 ? -13.733 -9.617 6.417 1.00 95.06 90 LEU A C 1
ATOM 707 O O . LEU A 1 90 ? -13.056 -9.345 5.427 1.00 95.06 90 LEU A O 1
ATOM 711 N N . ARG A 1 91 ? -14.085 -10.873 6.711 1.00 94.00 91 ARG A N 1
ATOM 712 C CA . ARG A 1 91 ? -13.709 -12.025 5.881 1.00 94.00 91 ARG A CA 1
ATOM 713 C C . ARG A 1 91 ? -14.259 -11.914 4.455 1.00 94.00 91 ARG A C 1
ATOM 715 O O . ARG A 1 91 ? -13.502 -12.073 3.502 1.00 94.00 91 ARG A O 1
ATOM 722 N N . ARG A 1 92 ? -15.541 -11.568 4.289 1.00 94.44 92 ARG A N 1
ATOM 723 C CA . ARG A 1 92 ? -16.144 -11.344 2.959 1.00 94.44 92 ARG A CA 1
ATOM 724 C C . ARG A 1 92 ? -15.524 -10.160 2.215 1.00 94.44 92 ARG A C 1
ATOM 726 O O . ARG A 1 92 ? -15.453 -10.183 0.990 1.00 94.44 92 ARG A O 1
ATOM 733 N N . GLN A 1 93 ? -15.094 -9.112 2.921 1.00 94.88 93 GLN A N 1
ATOM 734 C CA . GLN A 1 93 ? -14.379 -8.001 2.284 1.00 94.88 93 GLN A CA 1
ATOM 735 C C . GLN A 1 93 ? -12.956 -8.395 1.878 1.00 94.88 93 GLN A C 1
ATOM 737 O O . GLN A 1 93 ? -12.507 -8.000 0.803 1.00 94.88 93 GLN A O 1
ATOM 742 N N . LEU A 1 94 ? -12.271 -9.224 2.673 1.00 94.00 94 LEU A N 1
ATOM 743 C CA . LEU A 1 94 ? -10.950 -9.747 2.326 1.00 94.00 94 LEU A CA 1
ATOM 744 C C . LEU A 1 94 ? -10.992 -10.576 1.033 1.00 94.00 94 LEU A C 1
ATOM 746 O O . LEU A 1 94 ? -10.121 -10.414 0.183 1.00 94.00 94 LEU A O 1
ATOM 750 N N . GLU A 1 95 ? -12.036 -11.386 0.828 1.00 93.44 95 GLU A N 1
ATOM 751 C CA . GLU A 1 95 ? -12.251 -12.142 -0.422 1.00 93.44 95 GLU A CA 1
ATOM 752 C C . GLU A 1 95 ? -12.313 -11.229 -1.667 1.00 93.44 95 GLU A C 1
ATOM 754 O O . GLU A 1 95 ? -11.969 -11.647 -2.773 1.00 93.44 95 GLU A O 1
ATOM 759 N N . ARG A 1 96 ? -12.694 -9.9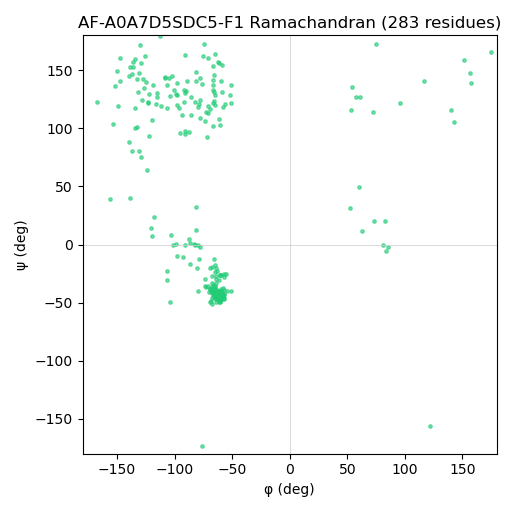54 -1.499 1.00 92.62 96 ARG A N 1
ATOM 760 C CA . ARG A 1 96 ? -12.748 -8.938 -2.568 1.00 92.62 96 ARG A CA 1
ATOM 761 C C . ARG A 1 96 ? -11.465 -8.112 -2.696 1.00 92.62 96 ARG A C 1
ATOM 763 O O . ARG A 1 96 ? -11.314 -7.387 -3.686 1.00 92.62 96 ARG A O 1
ATOM 770 N N . LEU A 1 97 ? -10.550 -8.229 -1.732 1.00 91.94 97 LEU A N 1
ATOM 771 C CA . LEU A 1 97 ? -9.260 -7.538 -1.656 1.00 91.94 97 LEU A CA 1
ATOM 772 C C . LEU A 1 97 ? -8.091 -8.534 -1.519 1.00 91.94 97 LEU A C 1
ATOM 774 O O . LEU A 1 97 ? -7.354 -8.492 -0.534 1.00 91.94 97 LEU A O 1
ATOM 778 N N . PRO A 1 98 ? -7.841 -9.387 -2.531 1.00 86.81 98 PRO A N 1
ATOM 779 C CA . PRO A 1 98 ? -6.802 -10.422 -2.460 1.00 86.81 98 PRO A CA 1
ATOM 780 C C . PRO A 1 98 ? -5.367 -9.868 -2.391 1.00 86.81 98 PRO A C 1
ATOM 782 O O . PRO A 1 98 ? -4.429 -10.612 -2.124 1.00 86.81 98 PRO A O 1
ATOM 785 N N . VAL A 1 99 ? -5.177 -8.568 -2.655 1.00 88.06 99 VAL A N 1
ATOM 786 C CA . VAL A 1 99 ? -3.894 -7.869 -2.466 1.00 88.06 99 VAL A CA 1
ATOM 787 C C . VAL A 1 99 ? -3.509 -7.754 -0.988 1.00 88.06 99 VAL A C 1
ATOM 789 O O . VAL A 1 99 ? -2.323 -7.698 -0.663 1.00 88.06 99 VAL A O 1
ATOM 792 N N . SER A 1 100 ? -4.492 -7.740 -0.086 1.00 91.38 100 SER A N 1
ATOM 793 C CA . SER A 1 100 ? -4.240 -7.618 1.342 1.00 91.38 100 SER A CA 1
ATOM 794 C C . SER A 1 100 ? -4.056 -8.982 2.004 1.00 91.38 100 SER A C 1
ATOM 796 O O . SER A 1 100 ? -4.774 -9.933 1.718 1.00 91.38 100 SER A O 1
ATOM 798 N N . GLY A 1 101 ? -3.118 -9.062 2.947 1.00 88.44 101 GLY A N 1
ATOM 799 C CA . GLY A 1 101 ? -2.920 -10.226 3.815 1.00 88.44 101 GLY A CA 1
ATOM 800 C C . GLY A 1 101 ? -3.874 -10.280 5.016 1.00 88.44 101 GLY A C 1
ATOM 801 O O . GLY A 1 101 ? -3.596 -10.998 5.973 1.00 88.44 101 GLY A O 1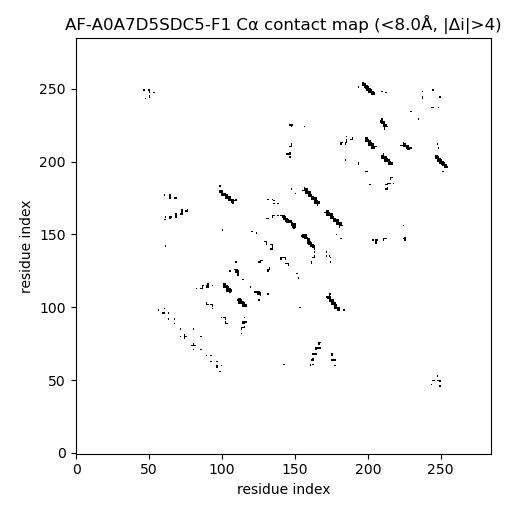
ATOM 802 N N . GLY A 1 102 ? -4.927 -9.459 5.042 1.00 92.00 102 GLY A N 1
ATOM 803 C CA . GLY A 1 102 ? -5.966 -9.471 6.075 1.00 92.00 102 GLY A CA 1
ATOM 804 C C . GLY A 1 102 ? -6.600 -8.098 6.286 1.00 92.00 102 GLY A C 1
ATOM 805 O O . GLY A 1 102 ? -5.988 -7.081 5.993 1.00 92.00 102 GLY A O 1
ATOM 806 N N . LEU A 1 103 ? -7.801 -8.049 6.850 1.00 95.06 103 LEU A N 1
ATOM 807 C CA . LEU A 1 103 ? -8.456 -6.812 7.280 1.00 95.06 103 LEU A CA 1
ATOM 808 C C . LEU A 1 103 ? -8.626 -6.838 8.787 1.00 95.06 103 LEU A C 1
ATOM 810 O O . LEU A 1 103 ? -9.104 -7.831 9.331 1.00 95.06 103 LEU A O 1
ATOM 814 N N . ARG A 1 104 ? -8.218 -5.768 9.469 1.00 94.00 104 ARG A N 1
ATOM 815 C CA . ARG A 1 104 ? -8.243 -5.713 10.936 1.00 94.00 104 ARG A CA 1
ATOM 816 C C . ARG A 1 104 ? -8.720 -4.360 11.422 1.00 94.00 104 ARG A C 1
ATOM 818 O O . ARG A 1 104 ? -8.535 -3.358 10.738 1.00 94.00 104 ARG A O 1
ATOM 825 N N . ILE A 1 105 ? -9.308 -4.347 12.606 1.00 94.94 105 ILE A N 1
ATOM 826 C CA . ILE A 1 105 ? -9.753 -3.136 13.288 1.00 94.94 105 ILE A CA 1
ATOM 827 C C . ILE A 1 105 ? -9.061 -3.083 14.640 1.00 94.94 105 ILE A C 1
ATOM 829 O O . ILE A 1 105 ? -9.082 -4.063 15.390 1.00 94.94 105 ILE A O 1
ATOM 833 N N . ALA A 1 106 ? -8.449 -1.941 14.925 1.00 94.94 106 ALA A N 1
ATOM 834 C CA . ALA A 1 106 ? -7.948 -1.595 16.239 1.00 94.94 106 ALA A CA 1
ATOM 835 C C . ALA A 1 106 ? -8.815 -0.500 16.862 1.00 94.94 106 ALA A C 1
ATOM 837 O O . ALA A 1 106 ? -9.296 0.377 16.144 1.00 94.94 106 ALA A O 1
ATOM 838 N N . ASP A 1 107 ? -9.009 -0.578 18.173 1.00 93.69 107 ASP A N 1
ATOM 839 C CA . ASP A 1 107 ? -9.777 0.384 18.966 1.00 93.69 107 ASP A CA 1
ATOM 840 C C . ASP A 1 107 ? -9.007 1.697 19.220 1.00 93.69 107 ASP A C 1
ATOM 842 O O . ASP A 1 107 ? -7.937 1.948 18.649 1.00 93.69 107 ASP A O 1
ATOM 846 N N . GLN A 1 108 ? -9.585 2.572 20.048 1.00 94.25 108 GLN A N 1
ATOM 847 C CA . GLN A 1 108 ? -9.031 3.886 20.395 1.00 94.25 108 GLN A CA 1
ATOM 848 C C . GLN A 1 108 ? -7.709 3.768 21.159 1.00 94.25 108 GLN A C 1
ATOM 850 O O . GLN A 1 108 ? -6.829 4.623 21.035 1.00 94.25 108 GLN A O 1
ATOM 855 N N . GLU A 1 109 ? -7.553 2.680 21.906 1.00 94.00 109 GLU A N 1
ATOM 856 C CA . GLU A 1 109 ? -6.365 2.307 22.662 1.00 94.00 109 GLU A CA 1
ATOM 857 C C . GLU A 1 109 ? -5.313 1.611 21.788 1.00 94.00 109 GLU A C 1
ATOM 859 O O . GLU A 1 109 ? -4.242 1.256 22.278 1.00 94.00 109 GLU A O 1
ATOM 864 N N . GLY A 1 110 ? -5.588 1.419 20.494 1.00 93.31 110 GLY A N 1
ATOM 865 C CA . GLY A 1 110 ? -4.672 0.810 19.535 1.00 93.31 110 GLY A CA 1
ATOM 866 C C . GLY A 1 110 ? -4.516 -0.698 19.706 1.00 93.31 110 GLY A C 1
ATOM 867 O O . GLY A 1 110 ? -3.529 -1.266 19.230 1.00 93.31 110 GLY A O 1
ATOM 868 N N . LYS A 1 111 ? -5.460 -1.370 20.360 1.00 94.12 111 LYS A N 1
ATOM 869 C CA . LYS A 1 111 ? -5.509 -2.828 20.462 1.00 94.12 111 LYS A CA 1
ATOM 870 C C . LYS A 1 111 ? -6.318 -3.392 19.303 1.00 94.12 111 LYS A C 1
ATOM 872 O O . LYS A 1 111 ? -7.416 -2.935 19.009 1.00 94.12 111 LYS A O 1
ATOM 877 N N . VAL A 1 112 ? -5.788 -4.415 18.637 1.00 92.88 112 VAL A N 1
ATOM 878 C CA . VAL A 1 112 ? -6.506 -5.090 17.547 1.00 92.88 112 VAL A CA 1
ATOM 879 C C . VAL A 1 112 ? -7.645 -5.928 18.132 1.00 92.88 112 VAL A C 1
ATOM 881 O O . VAL A 1 112 ? -7.398 -6.906 18.839 1.00 92.88 112 VAL A O 1
ATOM 884 N N . VAL A 1 113 ? -8.883 -5.537 17.831 1.00 91.38 113 VAL A N 1
ATOM 885 C CA . VAL A 1 113 ? -10.118 -6.117 18.388 1.00 91.38 113 VAL A CA 1
ATOM 886 C C . VAL A 1 113 ? -10.879 -6.989 17.391 1.00 91.38 113 VAL A C 1
ATOM 888 O O . VAL A 1 113 ? -11.493 -7.970 17.799 1.00 91.38 113 VAL A O 1
ATOM 891 N N . PHE A 1 114 ? -10.795 -6.694 16.088 1.00 91.69 114 PHE A N 1
ATOM 892 C CA . PHE A 1 114 ? -11.417 -7.506 15.035 1.00 91.69 114 PHE A CA 1
ATOM 893 C C . PHE A 1 114 ? -10.420 -7.822 13.921 1.00 91.69 114 PHE A C 1
ATOM 895 O O . PHE A 1 114 ? -9.543 -7.017 13.604 1.00 91.69 114 PHE A O 1
ATOM 902 N N . SER A 1 115 ? -10.562 -8.994 13.306 1.00 92.25 115 SER A N 1
ATOM 903 C CA . SER A 1 115 ? -9.740 -9.433 12.177 1.00 92.25 115 SER A CA 1
ATOM 904 C C . SER A 1 115 ? -10.529 -10.355 11.268 1.00 92.25 115 SER A C 1
ATOM 906 O O . SER A 1 115 ? -11.376 -11.106 11.732 1.00 92.25 115 SER A O 1
ATOM 908 N N . SER A 1 116 ? -10.210 -10.341 9.979 1.00 92.38 116 SER A N 1
ATOM 909 C CA . SER A 1 116 ? -10.634 -11.361 9.019 1.00 92.38 116 SER A CA 1
ATOM 910 C C . SER A 1 116 ? -9.990 -12.731 9.271 1.00 92.38 116 SER A C 1
ATOM 912 O O . SER A 1 116 ? -10.469 -13.739 8.753 1.00 92.38 116 SER A O 1
ATOM 914 N N . ASP A 1 117 ? -8.879 -12.774 10.009 1.00 84.06 117 ASP A N 1
ATOM 915 C CA . ASP A 1 117 ? -8.168 -14.012 10.327 1.00 84.06 117 ASP A CA 1
ATOM 916 C C . ASP A 1 117 ? -8.910 -14.791 11.416 1.00 84.06 117 ASP A C 1
ATOM 918 O O . ASP A 1 117 ? -9.328 -14.221 12.422 1.00 84.06 117 ASP A O 1
ATOM 922 N N . LYS A 1 118 ? -9.000 -16.118 11.268 1.00 67.00 118 LYS A N 1
ATOM 923 C CA . LYS A 1 118 ? -9.667 -16.989 12.255 1.00 67.00 118 LYS A CA 1
ATOM 924 C C . LYS A 1 118 ? -8.991 -16.996 13.632 1.00 67.00 118 LYS A C 1
ATOM 926 O O . LYS A 1 118 ? -9.638 -17.339 14.615 1.00 67.00 118 LYS A O 1
ATOM 931 N N . ALA A 1 119 ? -7.705 -16.655 13.701 1.00 65.38 119 ALA A N 1
ATOM 932 C CA . ALA A 1 119 ? -6.925 -16.639 14.930 1.00 65.38 119 ALA A CA 1
ATOM 933 C C . ALA A 1 119 ? -6.109 -15.344 15.009 1.00 65.38 119 ALA A C 1
ATOM 935 O O . ALA A 1 119 ? -5.058 -15.215 14.385 1.00 65.38 119 ALA A O 1
ATOM 936 N N . LEU A 1 120 ? -6.605 -14.379 15.780 1.00 69.25 120 LEU A N 1
ATOM 937 C CA . LEU A 1 120 ? -5.804 -13.248 16.231 1.00 69.25 120 LEU A CA 1
ATOM 938 C C . LEU A 1 120 ? -4.913 -13.716 17.385 1.00 69.25 120 LEU A C 1
ATOM 940 O O . LEU A 1 120 ? -5.449 -14.185 18.392 1.00 69.25 120 LEU A O 1
ATOM 944 N N . PRO A 1 121 ? -3.581 -13.556 17.301 1.00 65.00 121 PRO A N 1
ATOM 945 C CA . PRO A 1 121 ? -2.753 -13.611 18.495 1.00 65.00 121 PRO A CA 1
ATOM 946 C C . PRO A 1 121 ? -3.294 -12.566 19.480 1.00 65.00 121 PRO A C 1
ATOM 948 O O . PRO A 1 121 ? -3.428 -11.389 19.136 1.00 65.00 121 PRO A O 1
ATOM 951 N N . GLY A 1 122 ? -3.695 -12.997 20.675 1.00 70.81 122 GLY A N 1
ATOM 952 C CA . GLY A 1 122 ? -4.269 -12.093 21.668 1.00 70.81 122 GLY A CA 1
ATOM 953 C C . GLY A 1 122 ? -3.280 -10.988 22.052 1.00 70.81 122 GLY A C 1
ATOM 954 O O . GLY A 1 122 ? -2.089 -11.241 22.201 1.00 70.81 122 GLY A O 1
ATOM 955 N N . GLY A 1 123 ? -3.775 -9.759 22.229 1.00 75.38 123 GLY A N 1
ATOM 956 C CA . GLY A 1 123 ? -2.984 -8.663 22.804 1.00 75.38 123 GLY A CA 1
ATOM 957 C C . GLY A 1 123 ? -2.066 -7.909 21.836 1.00 75.38 123 GLY A C 1
ATOM 958 O O . GLY A 1 123 ? -1.143 -7.233 22.285 1.00 75.38 123 GLY A O 1
ATOM 959 N N . ILE A 1 124 ? -2.303 -7.975 20.522 1.00 87.62 124 ILE A N 1
ATOM 960 C CA . ILE A 1 124 ? -1.553 -7.144 19.571 1.00 87.62 124 ILE A CA 1
ATOM 961 C C . ILE A 1 124 ? -1.952 -5.679 19.743 1.00 87.62 124 ILE A C 1
ATOM 963 O O . ILE A 1 124 ? -3.088 -5.294 19.466 1.00 87.62 124 ILE A O 1
ATOM 967 N N . SER A 1 125 ? -0.978 -4.867 20.145 1.00 91.19 125 SER A N 1
ATOM 968 C CA . SER A 1 125 ? -1.071 -3.411 20.148 1.00 91.19 125 SER A CA 1
ATOM 969 C C . SER A 1 125 ? -0.320 -2.808 18.959 1.00 91.19 125 SER A C 1
ATOM 971 O O . SER A 1 125 ? 0.726 -3.321 18.538 1.00 91.19 125 SER A O 1
ATOM 973 N N . ILE A 1 126 ? -0.856 -1.719 18.418 1.00 92.38 126 ILE A N 1
ATOM 974 C CA . ILE A 1 126 ? -0.266 -0.896 17.356 1.00 92.38 126 ILE A CA 1
ATOM 975 C C . ILE A 1 126 ? -0.044 0.558 17.797 1.00 92.38 126 ILE A C 1
ATOM 977 O O . ILE A 1 126 ? 0.202 1.417 16.953 1.00 92.38 126 ILE A O 1
ATOM 981 N N . THR A 1 127 ? -0.111 0.846 19.099 1.00 92.88 127 THR A N 1
ATOM 982 C CA . THR A 1 127 ? 0.099 2.203 19.638 1.00 92.88 127 THR A CA 1
ATOM 983 C C . THR A 1 127 ? 1.486 2.766 19.341 1.00 92.88 127 THR A C 1
ATOM 985 O O . THR A 1 127 ? 1.652 3.977 19.245 1.00 92.88 127 THR A O 1
ATOM 988 N N . ASP A 1 128 ? 2.470 1.887 19.151 1.00 89.50 128 ASP A N 1
ATOM 989 C CA . ASP A 1 128 ? 3.855 2.185 18.780 1.00 89.50 128 ASP A CA 1
ATOM 990 C C . ASP A 1 128 ? 4.041 2.502 17.287 1.00 89.50 128 ASP A C 1
ATOM 992 O O . ASP A 1 128 ? 5.161 2.748 16.843 1.00 89.50 128 ASP A O 1
ATOM 996 N N . ARG A 1 129 ? 2.979 2.433 16.475 1.00 90.94 129 ARG A N 1
ATOM 997 C CA . ARG A 1 129 ? 3.081 2.560 15.020 1.00 90.94 129 ARG A CA 1
ATOM 998 C C . ARG A 1 129 ? 2.748 3.974 14.548 1.00 90.94 129 ARG A C 1
ATOM 1000 O O . ARG A 1 129 ? 1.655 4.476 14.794 1.00 90.94 129 ARG A O 1
ATOM 1007 N N . ASP A 1 130 ? 3.642 4.552 13.744 1.00 89.88 130 ASP A N 1
ATOM 1008 C CA . ASP A 1 130 ? 3.515 5.910 13.188 1.00 89.88 130 ASP A CA 1
ATOM 1009 C C . ASP A 1 130 ? 2.160 6.173 12.508 1.00 89.88 130 ASP A C 1
ATOM 1011 O O . ASP A 1 130 ? 1.583 7.250 12.655 1.00 89.88 130 ASP A O 1
ATOM 1015 N N . TYR A 1 131 ? 1.623 5.189 11.774 1.00 88.19 131 TYR A N 1
ATOM 1016 C CA . TYR A 1 131 ? 0.338 5.334 11.081 1.00 88.19 131 TYR A CA 1
ATOM 1017 C C . TYR A 1 131 ? -0.843 5.450 12.053 1.00 88.19 131 TYR A C 1
ATOM 1019 O O . TYR A 1 131 ? -1.792 6.171 11.761 1.00 88.19 131 TYR A O 1
ATOM 1027 N N . PHE A 1 132 ? -0.789 4.780 13.209 1.00 93.94 132 PHE A N 1
ATOM 1028 C CA . PHE A 1 132 ? -1.829 4.870 14.232 1.00 93.94 132 PHE A CA 1
ATOM 1029 C C . PHE A 1 132 ? -1.811 6.253 14.881 1.00 93.94 132 PHE A C 1
ATOM 1031 O O . PHE A 1 132 ? -2.834 6.931 14.911 1.00 93.94 132 PHE A O 1
ATOM 1038 N N . VAL A 1 133 ? -0.625 6.701 15.307 1.00 92.31 133 VAL A N 1
ATOM 1039 C CA . VAL A 1 133 ? -0.418 8.038 15.884 1.00 92.31 133 VAL A CA 1
ATOM 1040 C C . VAL A 1 133 ? -0.872 9.124 14.906 1.00 92.31 133 VAL A C 1
ATOM 1042 O O . VAL A 1 133 ? -1.638 10.007 15.274 1.00 92.31 133 VAL A O 1
ATOM 1045 N N . THR A 1 134 ? -0.495 9.009 13.628 1.00 90.62 134 THR A N 1
ATOM 1046 C CA . THR A 1 134 ? -0.882 9.973 12.587 1.00 90.62 134 THR A CA 1
ATOM 1047 C C . THR A 1 134 ? -2.401 10.076 12.429 1.00 90.62 134 THR A C 1
ATOM 1049 O O . THR A 1 134 ? -2.916 11.189 12.362 1.00 90.62 134 THR A O 1
ATOM 1052 N N . LEU A 1 135 ? -3.119 8.948 12.373 1.00 92.12 135 LEU A N 1
ATOM 1053 C CA . LEU A 1 135 ? -4.580 8.927 12.199 1.00 92.12 135 LEU A CA 1
ATOM 1054 C C . LEU A 1 135 ? -5.342 9.351 13.463 1.00 92.12 135 LEU A C 1
ATOM 1056 O O . LEU A 1 135 ? -6.443 9.895 13.364 1.00 92.12 135 LEU A O 1
ATOM 1060 N N . ARG A 1 136 ? -4.769 9.108 14.646 1.00 93.00 136 ARG A N 1
ATOM 1061 C CA . ARG A 1 136 ? -5.319 9.573 15.922 1.00 93.00 136 ARG A CA 1
ATOM 1062 C C . ARG A 1 136 ? -5.218 11.093 16.036 1.00 93.00 136 ARG A C 1
ATOM 1064 O O . ARG A 1 136 ? -6.214 11.744 16.345 1.00 93.00 136 ARG A O 1
ATOM 1071 N N . ASP A 1 137 ? -4.039 11.640 15.743 1.00 91.12 137 ASP A N 1
ATOM 1072 C CA . ASP A 1 137 ? -3.705 13.042 16.014 1.00 91.12 137 ASP A CA 1
ATOM 1073 C C . ASP A 1 137 ? -4.137 13.992 14.876 1.00 91.12 137 ASP A C 1
ATOM 1075 O O . ASP A 1 137 ? -4.247 15.197 15.095 1.00 91.12 137 ASP A O 1
ATOM 1079 N N . ASN A 1 138 ? -4.429 13.476 13.671 1.00 87.56 138 ASN A N 1
ATOM 1080 C CA . ASN A 1 138 ? -4.838 14.280 12.510 1.00 87.56 138 ASN A CA 1
ATOM 1081 C C . ASN A 1 138 ? -6.215 13.851 11.964 1.00 87.56 138 ASN A C 1
ATOM 1083 O O . ASN A 1 138 ? -6.285 12.989 11.085 1.00 87.56 138 ASN A O 1
ATOM 1087 N N . PRO A 1 139 ? -7.320 14.489 12.396 1.00 82.62 139 PRO A N 1
ATOM 1088 C CA . PRO A 1 139 ? -8.672 14.151 11.939 1.00 82.62 139 PRO A CA 1
ATOM 1089 C C . PRO A 1 139 ? -8.899 14.314 10.428 1.00 82.62 139 PRO A C 1
ATOM 1091 O O . PRO A 1 139 ? -9.759 13.647 9.864 1.00 82.62 139 PRO A O 1
ATOM 1094 N N . SER A 1 140 ? -8.133 15.189 9.766 1.00 79.75 140 SER A N 1
ATOM 1095 C CA . SER A 1 140 ? -8.196 15.417 8.315 1.00 79.75 140 SER A CA 1
ATOM 1096 C C . SER A 1 140 ? -7.472 14.349 7.492 1.00 79.75 140 SER A C 1
ATOM 1098 O O . SER A 1 140 ? -7.612 14.309 6.269 1.00 79.75 140 SER A O 1
ATOM 1100 N N . HIS A 1 141 ? -6.673 13.495 8.134 1.00 73.50 141 HIS A N 1
ATOM 1101 C CA . HIS A 1 141 ? -5.889 12.477 7.456 1.00 73.50 141 HIS A CA 1
ATOM 1102 C C . HIS A 1 141 ? -6.703 11.185 7.367 1.00 73.50 141 HIS A C 1
ATOM 1104 O O . HIS A 1 141 ? -6.778 10.411 8.317 1.00 73.50 141 HIS A O 1
ATOM 1110 N N . GLU A 1 142 ? -7.347 10.952 6.225 1.00 74.62 142 GLU A N 1
ATOM 1111 C CA . GLU A 1 142 ? -8.245 9.802 6.087 1.00 74.62 142 GLU A CA 1
ATOM 1112 C C . GLU A 1 142 ? -7.511 8.483 5.819 1.00 74.62 142 GLU A C 1
ATOM 1114 O O . GLU A 1 142 ? -7.896 7.462 6.375 1.00 74.62 142 GLU A O 1
ATOM 1119 N N . LEU A 1 143 ? -6.461 8.487 4.990 1.00 87.25 143 LEU A N 1
ATOM 1120 C CA . LEU A 1 143 ? -5.695 7.294 4.617 1.00 87.25 143 LEU A CA 1
ATOM 1121 C C . LEU A 1 143 ? -4.220 7.489 4.969 1.00 87.25 143 LEU A C 1
ATOM 1123 O O . LEU A 1 143 ? -3.568 8.400 4.464 1.00 87.25 143 LEU A O 1
ATOM 1127 N N . ALA A 1 144 ? -3.677 6.606 5.798 1.00 88.38 144 ALA A N 1
ATOM 1128 C CA . ALA A 1 144 ? -2.255 6.513 6.087 1.00 88.38 144 ALA A CA 1
ATOM 1129 C C . ALA A 1 144 ? -1.658 5.275 5.409 1.00 88.38 144 ALA A C 1
ATOM 1131 O O . ALA A 1 144 ? -2.232 4.187 5.453 1.00 88.38 144 ALA A O 1
ATOM 1132 N N . ILE A 1 145 ? -0.481 5.445 4.811 1.00 89.06 145 ILE A N 1
ATOM 1133 C CA . ILE A 1 145 ? 0.323 4.356 4.255 1.00 89.06 145 ILE A CA 1
ATOM 1134 C C . ILE A 1 145 ? 1.617 4.312 5.058 1.00 89.06 145 ILE A C 1
ATOM 1136 O O . ILE A 1 145 ? 2.338 5.309 5.134 1.00 89.06 145 ILE A O 1
ATOM 1140 N N . SER A 1 146 ? 1.898 3.179 5.695 1.00 85.25 146 SER A N 1
ATOM 1141 C CA . SER A 1 146 ? 3.112 3.031 6.492 1.00 85.25 146 SER A CA 1
ATOM 1142 C C . SER A 1 146 ? 4.359 2.956 5.617 1.00 85.25 146 SER A C 1
ATOM 1144 O O . SER A 1 146 ? 4.320 2.573 4.449 1.00 85.25 146 SER A O 1
ATOM 1146 N N . ARG A 1 147 ? 5.507 3.218 6.238 1.00 85.38 147 ARG A N 1
ATOM 1147 C CA . ARG A 1 147 ? 6.797 2.746 5.726 1.00 85.38 147 ARG A CA 1
ATOM 1148 C C . ARG A 1 147 ? 6.808 1.209 5.683 1.00 85.38 147 ARG A C 1
ATOM 1150 O O . ARG A 1 147 ? 6.051 0.597 6.453 1.00 85.38 147 ARG A O 1
ATOM 1157 N N . PRO A 1 148 ? 7.643 0.577 4.836 1.00 84.75 148 PRO A N 1
ATOM 1158 C CA . PRO A 1 148 ? 7.872 -0.861 4.906 1.00 84.75 148 PRO A CA 1
ATOM 1159 C C . PRO A 1 148 ? 8.258 -1.255 6.327 1.00 84.75 148 PRO A C 1
ATOM 1161 O O . PRO A 1 148 ? 9.145 -0.647 6.929 1.00 84.75 148 PRO A O 1
ATOM 1164 N N . LEU A 1 149 ? 7.574 -2.249 6.878 1.00 87.06 149 LEU A N 1
ATOM 1165 C CA . LEU A 1 149 ? 7.835 -2.751 8.222 1.00 87.06 149 LEU A CA 1
ATOM 1166 C C . LEU A 1 149 ? 7.553 -4.245 8.296 1.00 87.06 149 LEU A C 1
ATOM 1168 O O . LEU A 1 149 ? 6.810 -4.786 7.481 1.00 87.06 149 LEU A O 1
ATOM 1172 N N . ILE A 1 150 ? 8.107 -4.909 9.307 1.00 88.06 150 ILE A N 1
ATOM 1173 C CA . ILE A 1 150 ? 7.767 -6.302 9.593 1.00 88.06 150 ILE A CA 1
ATOM 1174 C C . ILE A 1 150 ? 6.420 -6.340 10.322 1.00 88.06 150 ILE A C 1
ATOM 1176 O O . ILE A 1 150 ? 6.234 -5.719 11.381 1.00 88.06 150 ILE A O 1
ATOM 1180 N N . GLY A 1 151 ? 5.457 -7.043 9.725 1.00 85.50 151 GLY A N 1
ATOM 1181 C CA . GLY A 1 151 ? 4.118 -7.213 10.278 1.00 85.50 151 GLY A CA 1
ATOM 1182 C C . GLY A 1 151 ? 4.144 -8.043 11.562 1.00 85.50 151 GLY A C 1
ATOM 1183 O O . GLY A 1 151 ? 4.735 -9.117 11.585 1.00 85.50 151 GLY A O 1
ATOM 1184 N N . LYS A 1 152 ? 3.449 -7.588 12.619 1.00 82.62 152 LYS A N 1
ATOM 1185 C CA . LYS A 1 152 ? 3.381 -8.308 13.914 1.00 82.62 152 LYS A CA 1
ATOM 1186 C C . LYS A 1 152 ? 2.691 -9.681 13.810 1.00 82.62 152 LYS A C 1
ATOM 1188 O O . LYS A 1 152 ? 2.873 -10.509 14.688 1.00 82.62 152 LYS A O 1
ATOM 1193 N N . ILE A 1 153 ? 1.890 -9.895 12.759 1.00 81.38 153 ILE A N 1
ATOM 1194 C CA . ILE A 1 153 ? 1.103 -11.122 12.538 1.00 81.38 153 ILE A CA 1
ATOM 1195 C C . ILE A 1 153 ? 1.749 -12.008 11.471 1.00 81.38 153 ILE A C 1
ATOM 1197 O O . ILE A 1 153 ? 1.937 -13.195 11.699 1.00 81.38 153 ILE A O 1
ATOM 1201 N N . SER A 1 154 ? 2.097 -11.440 10.311 1.00 82.44 154 SER A N 1
ATOM 1202 C CA . SER A 1 154 ? 2.660 -12.203 9.189 1.00 82.44 154 SER A CA 1
ATOM 1203 C C . SER A 1 154 ? 4.153 -12.498 9.326 1.00 82.44 154 SER A C 1
ATOM 1205 O O . SER A 1 154 ? 4.646 -13.387 8.643 1.00 82.44 154 SER A O 1
ATOM 1207 N N . ASN A 1 155 ? 4.882 -11.743 10.157 1.00 85.75 155 ASN A N 1
ATOM 1208 C CA . ASN A 1 155 ? 6.345 -11.783 10.248 1.00 85.75 155 ASN A CA 1
ATOM 1209 C C . ASN A 1 155 ? 7.056 -11.602 8.885 1.00 85.75 155 ASN A C 1
ATOM 1211 O O . ASN A 1 155 ? 8.126 -12.150 8.639 1.00 85.75 155 ASN A O 1
ATOM 1215 N N . GLN A 1 156 ? 6.433 -10.832 7.989 1.00 87.38 156 GLN A N 1
ATOM 1216 C CA . GLN A 1 156 ? 6.918 -10.508 6.644 1.00 87.38 156 GLN A CA 1
ATOM 1217 C C . GLN A 1 156 ? 6.954 -8.992 6.443 1.00 87.38 156 GLN A C 1
ATOM 1219 O O . GLN A 1 156 ? 6.287 -8.251 7.176 1.00 87.38 156 GLN A O 1
ATOM 1224 N N . TRP A 1 157 ? 7.707 -8.536 5.440 1.00 89.25 157 TRP A N 1
ATOM 1225 C CA . TRP A 1 157 ? 7.712 -7.135 5.030 1.00 89.25 157 TRP A CA 1
ATOM 1226 C C . TRP A 1 157 ? 6.360 -6.754 4.431 1.00 89.25 157 TRP A C 1
ATOM 1228 O O . TRP A 1 157 ? 5.875 -7.350 3.470 1.00 89.25 157 TRP A O 1
ATOM 1238 N N . VAL A 1 158 ? 5.726 -5.753 5.031 1.00 90.38 158 VAL A N 1
ATOM 1239 C CA . VAL A 1 158 ? 4.404 -5.280 4.636 1.00 90.38 158 VAL A CA 1
ATOM 1240 C C . VAL A 1 158 ? 4.357 -3.759 4.599 1.00 90.38 158 VAL A C 1
ATOM 1242 O O . VAL A 1 158 ? 5.058 -3.063 5.338 1.00 90.38 158 VAL A O 1
ATOM 1245 N N . LEU A 1 159 ? 3.463 -3.257 3.758 1.00 90.19 159 LEU A N 1
ATOM 1246 C CA . LEU A 1 159 ? 2.921 -1.910 3.824 1.00 90.19 159 LEU A CA 1
ATOM 1247 C C . LEU A 1 159 ? 1.560 -1.972 4.500 1.00 90.19 159 LEU A C 1
ATOM 1249 O O . LEU A 1 159 ? 0.714 -2.774 4.113 1.00 90.19 159 LEU A O 1
ATOM 1253 N N . ILE A 1 160 ? 1.340 -1.135 5.506 1.00 92.38 160 ILE A N 1
ATOM 1254 C CA . ILE A 1 160 ? 0.046 -1.023 6.170 1.00 92.38 160 ILE A CA 1
ATOM 1255 C C . ILE A 1 160 ? -0.709 0.146 5.555 1.00 92.38 160 ILE A C 1
ATOM 1257 O O . ILE A 1 160 ? -0.276 1.291 5.670 1.00 92.38 160 ILE A O 1
ATOM 1261 N N . PHE A 1 161 ? -1.850 -0.149 4.942 1.00 93.69 161 PHE A N 1
ATOM 1262 C CA . PHE A 1 161 ? -2.850 0.850 4.589 1.00 93.69 161 PHE A CA 1
ATOM 1263 C C . PHE A 1 161 ? -3.826 0.942 5.750 1.00 93.69 161 PHE A C 1
ATOM 1265 O O . PHE A 1 161 ? -4.400 -0.073 6.138 1.00 93.69 161 PHE A O 1
ATOM 1272 N N . ALA A 1 162 ? -3.990 2.123 6.330 1.00 95.00 162 ALA A N 1
ATOM 1273 C CA . ALA A 1 162 ? -4.860 2.327 7.476 1.00 95.00 162 ALA A CA 1
ATOM 1274 C C . ALA A 1 162 ? -5.759 3.542 7.271 1.00 95.00 162 ALA A C 1
ATOM 1276 O O . ALA A 1 162 ? -5.322 4.553 6.724 1.00 95.00 162 ALA A O 1
ATOM 1277 N N . ARG A 1 163 ? -7.004 3.452 7.733 1.00 94.44 163 ARG A N 1
ATOM 1278 C CA . ARG A 1 163 ? -7.981 4.543 7.687 1.00 94.44 163 ARG A CA 1
ATOM 1279 C C . ARG A 1 163 ? -8.569 4.780 9.072 1.00 94.44 163 ARG A C 1
ATOM 1281 O O . ARG A 1 163 ? -8.770 3.836 9.841 1.00 94.44 163 ARG A O 1
ATOM 1288 N N . ARG A 1 164 ? -8.795 6.054 9.398 1.00 94.25 164 ARG A N 1
ATOM 1289 C CA . ARG A 1 164 ? -9.364 6.481 10.683 1.00 94.25 164 ARG A CA 1
ATOM 1290 C C . ARG A 1 164 ? -10.801 5.978 10.809 1.00 94.25 164 ARG A C 1
ATOM 1292 O O . ARG A 1 164 ? -11.606 6.187 9.904 1.00 94.25 164 ARG A O 1
ATOM 1299 N N . LEU A 1 165 ? -11.126 5.367 11.942 1.00 93.88 165 LEU A N 1
ATOM 1300 C CA . LEU A 1 165 ? -12.503 5.135 12.362 1.00 93.88 165 LEU A CA 1
ATOM 1301 C C . LEU A 1 165 ? -12.940 6.316 13.220 1.00 93.88 165 LEU A C 1
ATOM 1303 O O . LEU A 1 165 ? -12.211 6.745 14.116 1.00 93.88 165 LEU A O 1
ATOM 1307 N N . SER A 1 166 ? -14.120 6.850 12.935 1.00 89.94 166 SER A N 1
ATOM 1308 C CA . SER A 1 166 ? -14.678 7.989 13.663 1.00 89.94 166 SER A CA 1
ATOM 1309 C C . SER A 1 166 ? -15.987 7.566 14.308 1.00 89.94 166 SER A C 1
ATOM 1311 O O . SER A 1 166 ? -16.779 6.870 13.675 1.00 89.94 166 SER A O 1
ATOM 1313 N N . ALA A 1 167 ? -16.214 7.965 15.555 1.00 87.06 167 ALA A N 1
ATOM 1314 C CA . ALA A 1 167 ? -17.513 7.787 16.187 1.00 87.06 167 ALA A CA 1
ATOM 1315 C C . ALA A 1 167 ? -18.522 8.806 15.628 1.00 87.06 167 ALA A C 1
ATOM 1317 O O . ALA A 1 167 ? -18.161 9.716 14.877 1.00 87.06 167 ALA A O 1
ATOM 1318 N N . ALA A 1 168 ? -19.797 8.657 15.997 1.00 83.81 168 ALA A N 1
ATOM 1319 C CA . ALA A 1 168 ? -20.880 9.522 15.519 1.00 83.81 168 ALA A CA 1
ATOM 1320 C C . ALA A 1 168 ? -20.681 11.011 15.872 1.00 83.81 168 ALA A C 1
ATOM 1322 O O . ALA A 1 168 ? -21.168 11.883 15.159 1.00 83.81 168 ALA A O 1
ATOM 1323 N N . ASP A 1 169 ? -19.940 11.300 16.943 1.00 85.50 169 ASP A N 1
ATOM 1324 C CA . ASP A 1 169 ? -19.565 12.648 17.385 1.00 85.50 169 ASP A CA 1
ATOM 1325 C C . ASP A 1 169 ? -18.274 13.181 16.722 1.00 85.50 169 ASP A C 1
ATOM 1327 O O . ASP A 1 169 ? -17.825 14.285 17.027 1.00 85.50 169 ASP A O 1
ATOM 1331 N N . GLY A 1 170 ? -17.656 12.409 15.819 1.00 85.56 170 GLY A N 1
ATOM 1332 C CA . GLY A 1 170 ? -16.393 12.740 15.151 1.00 85.56 170 GLY A CA 1
ATOM 1333 C C . GLY A 1 170 ? -15.130 12.392 15.950 1.00 85.56 170 GLY A C 1
ATOM 1334 O O . GLY A 1 170 ? -14.012 12.494 15.413 1.00 85.56 170 GLY A O 1
ATOM 1335 N N . SER A 1 171 ? -15.271 11.929 17.197 1.00 90.12 171 SER A N 1
ATOM 1336 C CA . SER A 1 171 ? -14.143 11.476 18.014 1.00 90.12 171 SER A CA 1
ATOM 1337 C C . SER A 1 171 ? -13.441 10.269 17.381 1.00 90.12 171 SER A C 1
ATOM 1339 O O . SER A 1 171 ? -13.976 9.576 16.510 1.00 90.12 171 SER A O 1
ATOM 1341 N N . PHE A 1 172 ? -12.177 10.063 17.747 1.00 92.81 172 PHE A N 1
ATOM 1342 C CA . PHE A 1 172 ? -11.385 8.958 17.217 1.00 92.81 172 PHE A CA 1
ATOM 1343 C C . PHE A 1 172 ? -11.906 7.647 17.798 1.00 92.81 172 PHE A C 1
ATOM 1345 O O . PHE A 1 172 ? -11.857 7.474 19.006 1.00 92.81 172 PHE A O 1
ATOM 1352 N N . ALA A 1 173 ? -12.376 6.731 16.950 1.00 92.69 173 ALA A N 1
ATOM 1353 C CA . ALA A 1 173 ? -12.906 5.427 17.355 1.00 92.69 173 ALA A CA 1
ATOM 1354 C C . ALA A 1 173 ? -11.918 4.268 17.139 1.00 92.69 173 ALA A C 1
ATOM 1356 O O . ALA A 1 173 ? -12.251 3.122 17.436 1.00 92.69 173 ALA A O 1
ATOM 1357 N N . GLY A 1 174 ? -10.723 4.566 16.621 1.00 94.75 174 GLY A N 1
ATOM 1358 C CA . GLY A 1 174 ? -9.700 3.585 16.281 1.00 94.75 174 GLY A CA 1
ATOM 1359 C C . GLY A 1 174 ? -9.302 3.645 14.809 1.00 94.75 174 GLY A C 1
ATOM 1360 O O . GLY A 1 174 ? -9.455 4.670 14.138 1.00 94.75 174 GLY A O 1
ATOM 1361 N N . VAL A 1 175 ? -8.785 2.538 14.281 1.00 96.31 175 VAL A N 1
ATOM 1362 C CA . VAL A 1 175 ? -8.350 2.437 12.880 1.00 96.31 175 VAL A CA 1
ATOM 1363 C C . VAL A 1 175 ? -8.731 1.099 12.266 1.00 96.31 175 VAL A C 1
ATOM 1365 O O . VAL A 1 175 ? -8.655 0.054 12.909 1.00 96.31 175 VAL A O 1
ATOM 1368 N N . VAL A 1 176 ? -9.070 1.120 10.982 1.00 96.06 176 VAL A N 1
ATOM 1369 C CA . VAL A 1 176 ? -9.117 -0.080 10.142 1.00 96.06 176 VAL A CA 1
ATOM 1370 C C . VAL A 1 176 ? -7.818 -0.175 9.351 1.00 96.06 176 VAL A C 1
ATOM 1372 O O . VAL A 1 176 ? -7.315 0.841 8.874 1.00 96.06 176 VAL A O 1
ATOM 1375 N N . LEU A 1 177 ? -7.259 -1.377 9.214 1.00 95.31 177 LEU A N 1
ATOM 1376 C CA . LEU A 1 177 ? -5.986 -1.605 8.538 1.00 95.31 177 LEU A CA 1
ATOM 1377 C C . LEU A 1 177 ? -5.989 -2.829 7.617 1.00 95.31 177 LEU A C 1
ATOM 1379 O O . LEU A 1 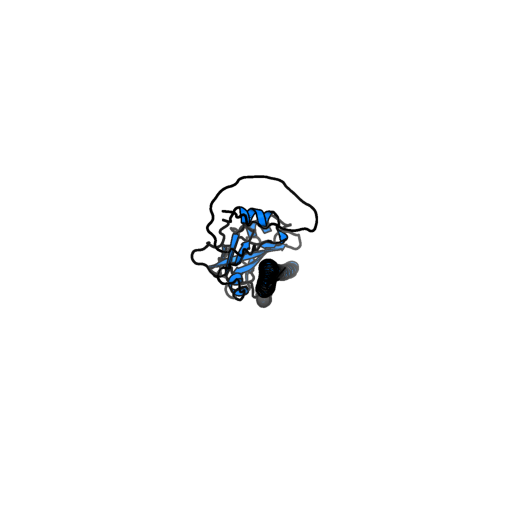177 ? -6.618 -3.851 7.899 1.00 95.31 177 LEU A O 1
ATOM 1383 N N . ALA A 1 178 ? -5.220 -2.712 6.538 1.00 95.62 178 ALA A N 1
ATOM 1384 C CA . ALA A 1 178 ? -4.983 -3.714 5.510 1.00 95.62 178 ALA A CA 1
ATOM 1385 C C . ALA A 1 178 ? -3.470 -3.805 5.227 1.00 95.62 178 ALA A C 1
ATOM 1387 O O . ALA A 1 178 ? -2.925 -2.943 4.531 1.00 95.62 178 ALA A O 1
ATOM 1388 N N . PRO A 1 179 ? -2.737 -4.805 5.757 1.00 94.06 179 PRO A N 1
ATOM 1389 C CA . PRO A 1 179 ? -1.380 -5.074 5.302 1.00 94.06 179 PRO A CA 1
ATOM 1390 C C . PRO A 1 179 ? -1.366 -5.579 3.862 1.00 94.06 179 PRO A C 1
ATOM 1392 O O . PRO A 1 179 ? -2.177 -6.426 3.485 1.00 94.06 179 PRO A O 1
ATOM 1395 N N . VAL A 1 180 ? -0.378 -5.135 3.100 1.00 92.19 180 VAL A N 1
ATOM 1396 C CA . VAL A 1 180 ? -0.024 -5.635 1.772 1.00 92.19 180 VAL A CA 1
ATOM 1397 C C . VAL A 1 180 ? 1.430 -6.080 1.824 1.00 92.19 180 VAL A C 1
ATOM 1399 O O . VAL A 1 180 ? 2.303 -5.296 2.185 1.00 92.19 180 VAL A O 1
ATOM 1402 N N . ALA A 1 181 ? 1.687 -7.342 1.496 1.00 90.62 181 ALA A N 1
ATOM 1403 C CA . ALA A 1 181 ? 3.037 -7.896 1.467 1.00 90.62 181 ALA A CA 1
ATOM 1404 C C . ALA A 1 181 ? 3.866 -7.247 0.351 1.00 90.62 181 ALA A C 1
ATOM 1406 O O . ALA A 1 181 ? 3.368 -7.086 -0.764 1.00 90.62 181 ALA A O 1
ATOM 1407 N N . THR A 1 182 ? 5.126 -6.903 0.610 1.00 85.75 182 THR A N 1
ATOM 1408 C CA . THR A 1 182 ? 6.010 -6.326 -0.423 1.00 85.75 182 THR A CA 1
ATOM 1409 C C . THR A 1 182 ? 6.234 -7.289 -1.593 1.00 85.75 182 THR A C 1
ATOM 1411 O O . THR A 1 182 ? 6.313 -6.880 -2.750 1.00 85.75 182 THR A O 1
ATOM 1414 N N . GLU A 1 183 ? 6.196 -8.594 -1.329 1.00 86.69 183 GLU A N 1
ATOM 1415 C CA . GLU A 1 183 ? 6.297 -9.656 -2.330 1.00 86.69 183 GLU A CA 1
ATOM 1416 C C . GLU A 1 183 ? 5.106 -9.659 -3.304 1.00 86.69 183 GLU A C 1
ATOM 1418 O O . GLU A 1 183 ? 5.177 -10.261 -4.377 1.00 86.69 183 GLU A O 1
ATOM 1423 N N . TRP A 1 184 ? 3.990 -9.001 -2.962 1.00 87.38 184 TRP A N 1
ATOM 1424 C CA . TRP A 1 184 ? 2.879 -8.830 -3.896 1.00 87.38 184 TRP A CA 1
ATOM 1425 C C . TRP A 1 184 ? 3.311 -8.047 -5.139 1.00 87.38 184 TRP A C 1
ATOM 1427 O O . TRP A 1 184 ? 2.936 -8.444 -6.240 1.00 87.38 184 TRP A O 1
ATOM 1437 N N . PHE A 1 185 ? 4.131 -6.998 -4.992 1.00 82.75 185 PHE A N 1
ATOM 1438 C CA . PHE A 1 185 ? 4.608 -6.203 -6.128 1.00 82.75 185 PHE A CA 1
ATOM 1439 C C . PHE A 1 185 ? 5.454 -7.057 -7.078 1.00 82.75 185 PHE A C 1
ATOM 1441 O O . PHE A 1 185 ? 5.243 -7.047 -8.290 1.00 82.75 185 PHE A O 1
ATOM 1448 N N . GLU A 1 186 ? 6.354 -7.867 -6.524 1.00 83.00 186 GLU A N 1
ATOM 1449 C CA . GLU A 1 186 ? 7.184 -8.791 -7.300 1.00 83.00 186 GLU A CA 1
ATOM 1450 C C . GLU A 1 186 ? 6.333 -9.815 -8.053 1.00 83.00 186 GLU A C 1
ATOM 1452 O O . GLU A 1 186 ? 6.498 -9.994 -9.259 1.00 83.00 186 GLU A O 1
ATOM 1457 N N . ARG A 1 187 ? 5.353 -10.438 -7.385 1.00 87.44 187 ARG A N 1
ATOM 1458 C CA . ARG A 1 187 ? 4.453 -11.404 -8.036 1.00 87.44 187 ARG A CA 1
ATOM 1459 C C . ARG A 1 187 ? 3.576 -10.756 -9.103 1.00 87.44 187 ARG A C 1
ATOM 1461 O O . ARG A 1 187 ? 3.457 -11.313 -10.196 1.00 87.44 187 ARG A O 1
ATOM 1468 N N . LYS A 1 188 ? 2.980 -9.594 -8.811 1.00 86.38 188 LYS A N 1
ATOM 1469 C CA . LYS A 1 188 ? 2.068 -8.869 -9.712 1.00 86.38 188 LYS A CA 1
ATOM 1470 C C . LYS A 1 188 ? 2.757 -8.504 -11.024 1.00 86.38 188 LYS A C 1
ATOM 1472 O O . LYS A 1 188 ? 2.149 -8.654 -12.081 1.00 86.38 188 LYS A O 1
ATOM 1477 N N . PHE A 1 189 ? 4.016 -8.078 -10.956 1.00 83.38 189 PHE A N 1
ATOM 1478 C CA . PHE A 1 189 ? 4.778 -7.628 -12.120 1.00 83.38 189 PHE A CA 1
ATOM 1479 C C . PHE A 1 189 ? 5.798 -8.656 -12.625 1.00 83.38 189 PHE A C 1
ATOM 1481 O O . PHE A 1 189 ? 6.549 -8.353 -13.541 1.00 83.38 189 PHE A O 1
ATOM 1488 N N . SER A 1 190 ? 5.793 -9.889 -12.106 1.00 83.00 190 SER A N 1
ATOM 1489 C CA . SER A 1 190 ? 6.747 -10.957 -12.471 1.00 83.00 190 SER A CA 1
ATOM 1490 C C . SER A 1 190 ? 6.814 -11.285 -13.967 1.00 83.00 190 SER A C 1
ATOM 1492 O O . SER A 1 190 ? 7.829 -11.784 -14.441 1.00 83.00 190 SER A O 1
ATOM 1494 N N . ARG A 1 191 ? 5.735 -11.014 -14.711 1.00 83.19 191 ARG A N 1
ATOM 1495 C CA . ARG A 1 191 ? 5.638 -11.232 -16.165 1.00 83.19 191 ARG A CA 1
ATOM 1496 C C . ARG A 1 191 ? 6.062 -10.024 -16.998 1.00 83.19 191 ARG A C 1
ATOM 1498 O O . ARG A 1 191 ? 5.964 -10.074 -18.221 1.00 83.19 191 ARG A O 1
ATOM 1505 N N . LEU A 1 192 ? 6.452 -8.927 -16.356 1.00 81.06 192 LEU A N 1
ATOM 1506 C CA . LEU A 1 192 ? 6.929 -7.747 -17.050 1.00 81.06 192 LEU A CA 1
ATOM 1507 C C . LEU A 1 192 ? 8.301 -8.052 -17.655 1.00 81.06 192 LEU A C 1
ATOM 1509 O O . LEU A 1 192 ? 9.270 -8.257 -16.925 1.00 81.06 192 LEU A O 1
ATOM 1513 N N . ASP A 1 193 ? 8.377 -8.074 -18.983 1.00 76.94 193 ASP A N 1
ATOM 1514 C CA . ASP A 1 193 ? 9.652 -8.179 -19.683 1.00 76.94 193 ASP A CA 1
ATOM 1515 C C . ASP A 1 193 ? 10.349 -6.815 -19.669 1.00 76.94 193 ASP A C 1
ATOM 1517 O O . ASP A 1 193 ? 9.913 -5.853 -20.305 1.00 76.94 193 ASP A O 1
ATOM 1521 N N . VAL A 1 194 ? 11.418 -6.733 -18.883 1.00 72.94 194 VAL A N 1
ATOM 1522 C CA . VAL A 1 194 ? 12.262 -5.541 -18.745 1.00 72.94 194 VAL A CA 1
ATOM 1523 C C . VAL A 1 194 ? 13.523 -5.635 -19.612 1.00 72.94 194 VAL A C 1
ATOM 1525 O O . VAL A 1 194 ? 14.334 -4.710 -19.630 1.00 72.94 194 VAL A O 1
ATOM 1528 N N . GLY A 1 195 ? 13.693 -6.724 -20.366 1.00 72.38 195 GLY A N 1
ATOM 1529 C CA . GLY A 1 195 ? 14.907 -7.031 -21.109 1.00 72.38 195 GLY A CA 1
ATOM 1530 C C . GLY A 1 195 ? 16.062 -7.513 -20.215 1.00 72.38 195 GLY A C 1
ATOM 1531 O O . GLY A 1 195 ? 15.993 -7.449 -18.987 1.00 72.38 195 GLY A O 1
ATOM 1532 N N . PRO A 1 196 ? 17.172 -7.974 -20.816 1.00 68.88 196 PRO A N 1
ATOM 1533 C CA . PRO A 1 196 ? 18.252 -8.673 -20.108 1.00 68.88 196 PRO A CA 1
ATOM 1534 C C . PRO A 1 196 ? 19.002 -7.819 -19.074 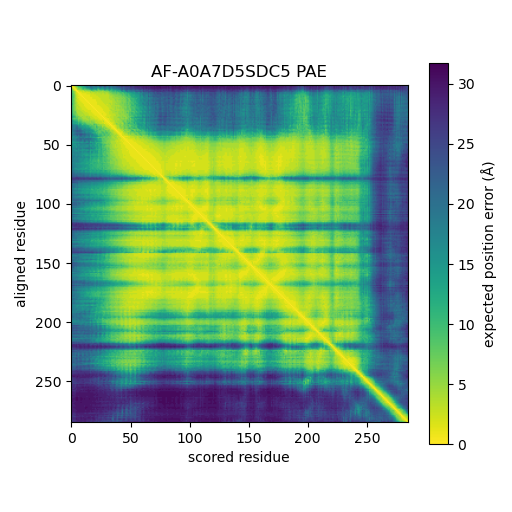1.00 68.88 196 PRO A C 1
ATOM 1536 O O . PRO A 1 196 ? 19.582 -8.363 -18.142 1.00 68.88 196 PRO A O 1
ATOM 1539 N N . ASN A 1 197 ? 18.979 -6.492 -19.225 1.00 69.50 197 ASN A N 1
ATOM 1540 C CA . ASN A 1 197 ? 19.640 -5.547 -18.317 1.00 69.50 197 ASN A CA 1
ATOM 1541 C C . ASN A 1 197 ? 18.654 -4.571 -17.659 1.00 69.50 197 ASN A C 1
ATOM 1543 O O . ASN A 1 197 ? 19.083 -3.598 -17.037 1.00 69.50 197 ASN A O 1
ATOM 1547 N N . GLY A 1 198 ? 17.347 -4.772 -17.845 1.00 67.44 198 GLY A N 1
ATOM 1548 C CA . GLY A 1 198 ? 16.344 -3.916 -17.233 1.00 67.44 198 GLY A CA 1
ATOM 1549 C C . GLY A 1 198 ? 16.085 -4.310 -15.790 1.00 67.44 198 GLY A C 1
ATOM 1550 O O . GLY A 1 198 ? 16.173 -5.471 -15.400 1.00 67.44 198 GLY A O 1
ATOM 1551 N N . THR A 1 199 ? 15.754 -3.317 -14.980 1.00 73.81 199 THR A N 1
ATOM 1552 C CA . THR A 1 199 ? 15.270 -3.507 -13.614 1.00 73.81 199 THR A CA 1
ATOM 1553 C C . THR A 1 199 ? 13.985 -2.700 -13.458 1.00 73.81 199 THR A C 1
ATOM 1555 O O . THR A 1 199 ? 13.767 -1.746 -14.183 1.00 73.81 199 THR A O 1
ATOM 1558 N N . VAL A 1 200 ? 13.113 -3.057 -12.533 1.00 76.56 200 VAL A N 1
ATOM 1559 C CA . VAL A 1 200 ? 11.991 -2.237 -12.081 1.00 76.56 200 VAL A CA 1
ATOM 1560 C C . VAL A 1 200 ? 12.084 -2.176 -10.571 1.00 76.56 200 VAL A C 1
ATOM 1562 O O . VAL A 1 200 ? 12.142 -3.207 -9.915 1.00 76.56 200 VAL A O 1
ATOM 1565 N N . VAL A 1 201 ? 12.135 -0.975 -10.008 1.00 77.94 201 VAL A N 1
ATOM 1566 C CA . VAL A 1 201 ? 12.178 -0.772 -8.553 1.00 77.94 201 VAL A CA 1
ATOM 1567 C C . VAL A 1 201 ? 10.909 -0.056 -8.133 1.00 77.94 201 VAL A C 1
ATOM 1569 O O . VAL A 1 201 ? 10.621 0.999 -8.669 1.00 77.94 201 VAL A O 1
ATOM 1572 N N . PHE A 1 202 ? 10.161 -0.568 -7.167 1.00 78.62 202 PHE A N 1
ATOM 1573 C CA . PHE A 1 202 ? 9.028 0.153 -6.590 1.00 78.62 202 PHE A CA 1
ATOM 1574 C C . PHE A 1 202 ? 9.510 0.969 -5.397 1.00 78.62 202 PHE A C 1
ATOM 1576 O O . PHE A 1 202 ? 10.203 0.435 -4.530 1.00 78.62 202 PHE A O 1
ATOM 1583 N N . ARG A 1 203 ? 9.166 2.261 -5.347 1.00 81.88 203 ARG A N 1
ATOM 1584 C CA . ARG A 1 203 ? 9.598 3.156 -4.262 1.00 81.88 203 ARG A CA 1
ATOM 1585 C C . ARG A 1 203 ? 8.487 4.029 -3.701 1.00 81.88 203 ARG A C 1
ATOM 1587 O O . ARG A 1 203 ? 8.005 4.882 -4.435 1.00 81.88 203 ARG A O 1
ATOM 1594 N N . GLY A 1 204 ? 8.181 3.846 -2.420 1.00 75.56 204 GLY A N 1
ATOM 1595 C CA . GLY A 1 204 ? 7.234 4.593 -1.594 1.00 75.56 204 GLY A CA 1
ATOM 1596 C C . GLY A 1 204 ? 7.759 5.959 -1.180 1.00 75.56 204 GLY A C 1
ATOM 1597 O O . GLY A 1 204 ? 8.958 6.193 -1.194 1.00 75.56 204 GLY A O 1
ATOM 1598 N N . ASN A 1 205 ? 6.877 6.860 -0.754 1.00 73.94 205 ASN A N 1
ATOM 1599 C CA . ASN A 1 205 ? 7.284 8.146 -0.173 1.00 73.94 205 ASN A CA 1
ATOM 1600 C C . ASN A 1 205 ? 6.825 8.313 1.285 1.00 73.94 205 ASN A C 1
ATOM 1602 O O . ASN A 1 205 ? 6.661 9.435 1.763 1.00 73.94 205 ASN A O 1
ATOM 1606 N N . ALA A 1 206 ? 6.591 7.207 1.994 1.00 71.44 206 ALA A N 1
ATOM 1607 C CA . ALA A 1 206 ? 6.093 7.241 3.366 1.00 71.44 206 ALA A CA 1
ATOM 1608 C C . ALA A 1 206 ? 7.119 7.872 4.330 1.00 71.44 206 ALA A C 1
ATOM 1610 O O . ALA A 1 206 ? 6.738 8.660 5.191 1.00 71.44 206 ALA A O 1
ATOM 1611 N N . SER A 1 207 ? 8.419 7.617 4.137 1.00 66.94 207 SER A N 1
ATOM 1612 C CA . SER A 1 207 ? 9.520 8.282 4.860 1.00 66.94 207 SER A CA 1
ATOM 1613 C C . SER A 1 207 ? 9.870 9.671 4.326 1.00 66.94 207 SER A C 1
ATOM 1615 O O . SER A 1 207 ? 10.798 10.284 4.837 1.00 66.94 207 SER A O 1
ATOM 1617 N N . ARG A 1 208 ? 9.195 10.160 3.276 1.00 69.56 208 ARG A N 1
ATOM 1618 C CA . ARG A 1 208 ? 9.606 11.340 2.484 1.00 69.56 208 ARG A CA 1
ATOM 1619 C C . ARG A 1 208 ? 10.951 11.202 1.747 1.00 69.56 208 ARG A C 1
ATOM 1621 O O . ARG A 1 208 ? 11.452 12.190 1.218 1.00 69.56 208 ARG A O 1
ATOM 1628 N N . ASP A 1 209 ? 11.508 9.990 1.677 1.00 73.81 209 ASP A N 1
ATOM 1629 C CA . ASP A 1 209 ? 12.831 9.714 1.099 1.00 73.81 209 ASP A CA 1
ATOM 1630 C C . ASP A 1 209 ? 12.864 8.425 0.237 1.00 73.81 209 ASP A C 1
ATOM 1632 O O . ASP A 1 209 ? 13.840 7.684 0.242 1.00 73.81 209 ASP A O 1
ATOM 1636 N N . PHE A 1 210 ? 11.826 8.149 -0.560 1.00 76.38 210 PHE A N 1
ATOM 1637 C CA . PHE A 1 210 ? 11.855 7.096 -1.601 1.00 76.38 210 PHE A CA 1
ATOM 1638 C C . PHE A 1 210 ? 12.114 5.652 -1.109 1.00 76.38 210 PHE A C 1
ATOM 1640 O O . PHE A 1 210 ? 12.954 4.939 -1.669 1.00 76.38 210 PHE A O 1
ATOM 1647 N N . ASP A 1 211 ? 11.379 5.199 -0.093 1.00 77.88 211 ASP A N 1
ATOM 1648 C CA . ASP A 1 211 ? 11.467 3.854 0.493 1.00 77.88 211 ASP A CA 1
ATOM 1649 C C . ASP A 1 211 ? 11.384 2.743 -0.556 1.00 77.88 211 ASP A C 1
ATOM 1651 O O . ASP A 1 211 ? 10.380 2.634 -1.253 1.00 77.88 211 ASP A O 1
ATOM 1655 N N . MET A 1 212 ? 12.385 1.867 -0.657 1.00 79.31 212 MET A N 1
ATOM 1656 C CA . MET A 1 212 ? 12.286 0.700 -1.542 1.00 79.31 212 MET A CA 1
ATOM 1657 C C . MET A 1 212 ? 11.195 -0.273 -1.059 1.00 79.31 212 MET A C 1
ATOM 1659 O O . MET A 1 212 ? 11.239 -0.739 0.079 1.00 79.31 212 MET A O 1
ATOM 1663 N N . LEU A 1 213 ? 10.236 -0.576 -1.939 1.00 80.06 213 LEU A N 1
ATOM 1664 C CA . LEU A 1 213 ? 9.077 -1.449 -1.697 1.00 80.06 213 LEU A CA 1
ATOM 1665 C C . LEU A 1 213 ? 9.192 -2.811 -2.387 1.00 80.06 213 LEU A C 1
ATOM 1667 O O . LEU A 1 213 ? 8.505 -3.749 -1.999 1.00 80.06 213 LEU A O 1
ATOM 1671 N N . GLY A 1 214 ? 10.004 -2.905 -3.439 1.00 77.19 214 GLY A N 1
ATOM 1672 C CA . GLY A 1 214 ? 10.207 -4.135 -4.201 1.00 77.19 214 GLY A CA 1
ATOM 1673 C C . GLY A 1 214 ? 11.080 -3.912 -5.427 1.00 77.19 214 GLY A C 1
ATOM 1674 O O . GLY A 1 214 ? 11.310 -2.768 -5.833 1.00 77.19 214 GLY A O 1
ATOM 1675 N N . ARG A 1 215 ? 11.576 -5.003 -6.018 1.00 78.50 215 ARG A N 1
ATOM 1676 C CA . ARG A 1 215 ? 12.463 -4.954 -7.184 1.00 78.50 215 ARG A CA 1
ATOM 1677 C C . ARG A 1 215 ? 12.273 -6.157 -8.111 1.00 78.50 215 ARG A C 1
ATOM 1679 O O . ARG A 1 215 ? 12.159 -7.283 -7.647 1.00 78.50 215 ARG A O 1
ATOM 1686 N N . LEU A 1 216 ? 12.318 -5.919 -9.421 1.00 73.19 216 LEU A N 1
ATOM 1687 C CA . LEU A 1 216 ? 12.379 -6.941 -10.466 1.00 73.19 216 LEU A CA 1
ATOM 1688 C C . LEU A 1 216 ? 13.588 -6.716 -11.388 1.00 73.19 216 LEU A C 1
ATOM 1690 O O . LEU A 1 216 ? 13.831 -5.573 -11.752 1.00 73.19 216 LEU A O 1
ATOM 1694 N N . PRO A 1 217 ? 14.311 -7.765 -11.813 1.00 73.12 217 PRO A N 1
ATOM 1695 C CA . PRO A 1 217 ? 14.316 -9.079 -11.178 1.00 73.12 217 PRO A CA 1
ATOM 1696 C C . PRO A 1 217 ? 14.770 -8.966 -9.705 1.00 73.12 217 PRO A C 1
ATOM 1698 O O . PRO A 1 217 ? 15.480 -8.011 -9.362 1.00 73.12 217 PRO A O 1
ATOM 1701 N N . PRO A 1 218 ? 14.369 -9.901 -8.823 1.00 70.56 218 PRO A N 1
ATOM 1702 C CA . PRO A 1 218 ? 14.847 -9.923 -7.444 1.00 70.56 218 PRO A CA 1
ATOM 1703 C C . PRO A 1 218 ? 16.374 -10.020 -7.452 1.00 70.56 218 PRO A C 1
ATOM 1705 O O . PRO A 1 218 ? 16.939 -10.963 -8.004 1.00 70.56 218 PRO A O 1
ATOM 1708 N N . ALA A 1 219 ? 17.059 -9.024 -6.896 1.00 63.59 219 ALA A N 1
ATOM 1709 C CA . ALA A 1 219 ? 18.513 -8.947 -6.956 1.00 63.59 219 ALA A CA 1
ATOM 1710 C C . ALA A 1 219 ? 19.116 -9.162 -5.564 1.00 63.59 219 ALA A C 1
ATOM 1712 O O . ALA A 1 219 ? 18.883 -8.380 -4.642 1.00 63.59 219 ALA A O 1
ATOM 1713 N N . ALA A 1 220 ? 19.936 -10.204 -5.427 1.00 53.81 220 ALA A N 1
ATOM 1714 C CA . ALA A 1 220 ? 20.760 -10.437 -4.247 1.00 53.81 220 ALA A CA 1
ATOM 1715 C C . ALA A 1 220 ? 22.213 -9.981 -4.509 1.00 53.81 220 ALA A C 1
ATOM 1717 O O . ALA A 1 220 ? 22.768 -10.356 -5.542 1.00 53.81 220 ALA A O 1
ATOM 1718 N N . PRO A 1 221 ? 22.865 -9.222 -3.603 1.00 54.47 221 PRO A N 1
ATOM 1719 C CA . PRO A 1 221 ? 22.314 -8.439 -2.500 1.00 54.47 221 PRO A CA 1
ATOM 1720 C C . PRO A 1 221 ? 22.126 -6.987 -2.967 1.00 54.47 221 PRO A C 1
ATOM 1722 O O . PRO A 1 221 ? 23.076 -6.206 -2.960 1.00 54.47 221 PRO A O 1
ATOM 1725 N N . ALA A 1 222 ? 20.935 -6.595 -3.420 1.00 51.62 222 ALA A N 1
ATOM 1726 C CA . ALA A 1 222 ? 20.758 -5.253 -3.973 1.00 51.62 222 ALA A CA 1
ATOM 1727 C C . ALA A 1 222 ? 19.548 -4.525 -3.378 1.00 51.62 222 ALA A C 1
ATOM 1729 O O . ALA A 1 222 ? 18.498 -4.408 -4.005 1.00 51.62 222 ALA A O 1
ATOM 1730 N N . GLY A 1 223 ? 19.785 -3.975 -2.182 1.00 57.12 223 GLY A N 1
ATOM 1731 C CA . GLY A 1 223 ? 18.885 -3.094 -1.439 1.00 57.12 223 GLY A CA 1
ATOM 1732 C C . GLY A 1 223 ? 18.039 -3.848 -0.418 1.00 57.12 223 GLY A C 1
ATOM 1733 O O . GLY A 1 223 ? 17.312 -4.770 -0.765 1.00 57.12 223 GLY A O 1
ATOM 1734 N N . TYR A 1 224 ? 18.139 -3.465 0.855 1.00 66.62 224 TYR A N 1
ATOM 1735 C CA . TYR A 1 224 ? 17.197 -3.936 1.870 1.00 66.62 224 TYR A CA 1
ATOM 1736 C C . TYR A 1 224 ? 15.888 -3.143 1.733 1.00 66.62 224 TYR A C 1
ATOM 1738 O O . TYR A 1 224 ? 15.922 -1.942 1.442 1.00 66.62 224 TYR A O 1
ATOM 1746 N N . MET A 1 225 ? 14.742 -3.801 1.941 1.00 75.19 225 MET A N 1
ATOM 1747 C CA . MET A 1 225 ? 13.429 -3.141 1.961 1.00 75.19 225 MET A CA 1
ATOM 1748 C C . MET A 1 225 ? 13.453 -1.929 2.905 1.00 75.19 225 MET A C 1
ATOM 1750 O O . MET A 1 225 ? 14.048 -1.979 3.982 1.00 75.19 225 MET A O 1
ATOM 1754 N N . GLY A 1 226 ? 12.848 -0.820 2.480 1.00 68.12 226 GLY A N 1
ATOM 1755 C CA . GLY A 1 226 ? 12.887 0.451 3.211 1.00 68.12 226 GLY A CA 1
ATOM 1756 C C . GLY A 1 226 ? 14.160 1.288 3.018 1.00 68.12 226 GLY A C 1
ATOM 1757 O O . GLY A 1 226 ? 14.238 2.386 3.562 1.00 68.12 226 GLY A O 1
ATOM 1758 N N . GLN A 1 227 ? 15.152 0.854 2.227 1.00 76.50 227 GLN A N 1
ATOM 1759 C CA . GLN A 1 227 ? 16.300 1.707 1.899 1.00 76.50 227 GLN A CA 1
ATOM 1760 C C . GLN A 1 227 ? 15.874 2.931 1.070 1.00 76.50 227 GLN A C 1
ATOM 1762 O O . GLN A 1 227 ? 15.282 2.810 -0.006 1.00 76.50 227 GLN A O 1
ATOM 1767 N N . THR A 1 228 ? 16.299 4.104 1.531 1.00 76.25 228 THR A N 1
ATOM 1768 C CA . THR A 1 228 ? 16.002 5.422 0.947 1.00 76.25 228 THR A CA 1
ATOM 1769 C C . THR A 1 228 ? 17.108 5.963 0.035 1.00 76.25 228 THR A C 1
ATOM 1771 O O . THR A 1 228 ? 16.937 6.957 -0.668 1.00 76.25 228 THR A O 1
ATOM 1774 N N . LYS A 1 229 ? 18.280 5.312 0.018 1.00 76.94 229 LYS A N 1
ATOM 1775 C CA . LYS A 1 229 ? 19.423 5.751 -0.791 1.00 76.94 229 LYS A CA 1
ATOM 1776 C C . LYS A 1 229 ? 19.095 5.645 -2.282 1.00 76.94 229 LYS A C 1
ATOM 1778 O O . LYS A 1 229 ? 18.850 4.556 -2.804 1.00 76.94 229 LYS A O 1
ATOM 1783 N N . VAL A 1 230 ? 19.153 6.786 -2.956 1.00 74.50 230 VAL A N 1
ATOM 1784 C CA . VAL A 1 230 ? 18.959 6.952 -4.400 1.00 74.50 230 VAL A CA 1
ATOM 1785 C C . VAL A 1 230 ? 20.051 7.859 -4.966 1.00 74.50 230 VAL A C 1
ATOM 1787 O O . VAL A 1 230 ? 20.686 8.606 -4.218 1.00 74.50 230 VAL A O 1
ATOM 1790 N N . SER A 1 231 ? 20.298 7.795 -6.276 1.00 73.38 231 SER A N 1
ATOM 1791 C CA . SER A 1 231 ? 21.238 8.710 -6.930 1.00 73.38 231 SER A CA 1
ATOM 1792 C C . SER A 1 231 ? 20.708 10.152 -6.909 1.00 73.38 231 SER A C 1
ATOM 1794 O O . SER A 1 231 ? 19.497 10.392 -6.866 1.00 73.38 231 SER A O 1
ATOM 1796 N N . SER A 1 232 ? 21.612 11.135 -6.950 1.00 75.25 232 SER A N 1
ATOM 1797 C CA . SER A 1 232 ? 21.241 12.556 -7.033 1.00 75.25 232 SER A CA 1
ATOM 1798 C C . SER A 1 232 ? 20.428 12.855 -8.294 1.00 75.25 232 SER A C 1
ATOM 1800 O O . SER A 1 232 ? 19.450 13.596 -8.230 1.00 75.25 232 SER A O 1
ATOM 1802 N N . GLN A 1 233 ? 20.790 12.218 -9.412 1.00 71.00 233 GLN A N 1
ATOM 1803 C CA . GLN A 1 233 ? 20.059 12.305 -10.672 1.00 71.00 233 GLN A CA 1
ATOM 1804 C C . GLN A 1 233 ? 18.625 11.793 -10.521 1.00 71.00 233 GLN A C 1
ATOM 1806 O O . GLN A 1 233 ? 17.694 12.512 -10.867 1.00 71.00 233 GLN A O 1
ATOM 1811 N N . PHE A 1 234 ? 18.430 10.607 -9.933 1.00 71.81 234 PHE A N 1
ATOM 1812 C CA . PHE A 1 234 ? 17.091 10.074 -9.679 1.00 71.81 234 PHE A CA 1
ATOM 1813 C C . PHE A 1 234 ? 16.253 11.033 -8.821 1.00 71.81 234 PHE A C 1
ATOM 1815 O O . PHE A 1 234 ? 15.114 11.349 -9.169 1.00 71.81 234 PHE A O 1
ATOM 1822 N N . ARG A 1 235 ? 16.833 11.550 -7.727 1.00 75.94 235 ARG A N 1
ATOM 1823 C CA . ARG A 1 235 ? 16.148 12.501 -6.838 1.00 75.94 235 ARG A CA 1
ATOM 1824 C C . ARG A 1 235 ? 15.721 13.760 -7.592 1.00 75.94 235 ARG A C 1
ATOM 1826 O O . ARG A 1 235 ? 14.588 14.205 -7.417 1.00 75.94 235 ARG A O 1
ATOM 1833 N N . ALA A 1 236 ? 16.586 14.306 -8.446 1.00 74.25 236 ALA A N 1
ATOM 1834 C CA . ALA A 1 236 ? 16.271 15.474 -9.265 1.00 74.25 236 ALA A CA 1
ATOM 1835 C C . ALA A 1 236 ? 15.139 15.191 -10.267 1.00 74.25 236 ALA A C 1
ATOM 1837 O O . ALA A 1 236 ? 14.196 15.976 -10.352 1.00 74.25 236 ALA A O 1
ATOM 1838 N N . THR A 1 237 ? 15.182 14.054 -10.967 1.00 68.88 237 THR A N 1
ATOM 1839 C CA . THR A 1 237 ? 14.168 13.679 -11.965 1.00 68.88 237 THR A CA 1
ATOM 1840 C C . THR A 1 237 ? 12.778 13.503 -11.348 1.00 68.88 237 THR A C 1
ATOM 1842 O O . THR A 1 237 ? 11.811 14.056 -11.871 1.00 68.88 237 THR A O 1
ATOM 1845 N N . ILE A 1 238 ? 12.664 12.790 -10.221 1.00 68.50 238 ILE A N 1
ATOM 1846 C CA . ILE A 1 238 ? 11.360 12.543 -9.579 1.00 68.50 238 ILE A CA 1
ATOM 1847 C C . ILE A 1 238 ? 10.819 13.797 -8.885 1.00 68.50 238 ILE A C 1
ATOM 1849 O O . ILE A 1 238 ? 9.615 14.045 -8.918 1.00 68.50 238 ILE A O 1
ATOM 1853 N N . THR A 1 239 ? 11.689 14.623 -8.295 1.00 70.62 239 THR A N 1
ATOM 1854 C CA . THR A 1 239 ? 11.255 15.886 -7.670 1.00 70.62 239 THR A CA 1
ATOM 1855 C C . THR A 1 239 ? 10.755 16.883 -8.719 1.00 70.62 239 THR A C 1
ATOM 1857 O O . THR A 1 239 ? 9.781 17.591 -8.473 1.00 70.62 239 THR A O 1
ATOM 1860 N N . ALA A 1 240 ? 11.387 16.921 -9.897 1.00 68.62 240 ALA A N 1
ATOM 1861 C CA . ALA A 1 240 ? 10.979 17.791 -10.997 1.00 68.62 240 ALA A CA 1
ATOM 1862 C C . ALA A 1 240 ? 9.655 17.353 -11.648 1.00 68.62 240 ALA A C 1
ATOM 1864 O O . ALA A 1 240 ? 8.853 18.207 -12.017 1.00 68.62 240 ALA A O 1
ATOM 1865 N N . ASN A 1 241 ? 9.397 16.043 -11.754 1.00 61.75 241 ASN A N 1
ATOM 1866 C CA . ASN A 1 241 ? 8.182 15.500 -12.368 1.00 61.75 241 ASN A CA 1
ATOM 1867 C C . ASN A 1 241 ? 7.488 14.474 -11.460 1.00 61.75 241 ASN A C 1
ATOM 1869 O O . ASN A 1 241 ? 7.515 13.277 -11.757 1.00 61.75 241 ASN A O 1
ATOM 1873 N N . PRO A 1 242 ? 6.790 14.919 -10.394 1.00 53.44 242 PRO A N 1
ATOM 1874 C CA . PRO A 1 242 ? 6.162 14.006 -9.449 1.00 53.44 242 PRO A CA 1
ATOM 1875 C C . PRO A 1 242 ? 5.188 13.060 -10.147 1.00 53.44 242 PRO A C 1
ATOM 1877 O O . PRO A 1 242 ? 5.242 11.872 -9.901 1.00 53.44 242 PRO A O 1
ATOM 1880 N N . ARG A 1 243 ? 4.353 13.551 -11.079 1.00 47.81 243 ARG A N 1
ATOM 1881 C CA . ARG A 1 243 ? 3.288 12.781 -11.763 1.00 47.81 243 ARG A CA 1
ATOM 1882 C C . ARG A 1 243 ? 3.763 11.711 -12.745 1.00 47.81 243 ARG A C 1
ATOM 1884 O O . ARG A 1 243 ? 3.004 10.791 -13.019 1.00 47.81 243 ARG A O 1
ATOM 1891 N N . GLU A 1 244 ? 4.993 11.796 -13.242 1.00 46.16 244 GLU A N 1
ATOM 1892 C CA . GLU A 1 244 ? 5.609 10.687 -13.986 1.00 46.16 244 GLU A CA 1
ATOM 1893 C C . GLU A 1 244 ? 6.334 9.702 -13.042 1.00 46.16 244 GLU A C 1
ATOM 1895 O O . GLU A 1 244 ? 6.929 8.732 -13.505 1.00 46.16 244 GLU A O 1
ATOM 1900 N N . GLY A 1 245 ? 6.229 9.910 -11.717 1.00 38.91 245 GLY A N 1
ATOM 1901 C CA . GLY A 1 245 ? 6.862 9.112 -10.665 1.00 38.91 245 GLY A CA 1
ATOM 1902 C C . GLY A 1 245 ? 6.200 9.146 -9.265 1.00 38.91 245 GLY A C 1
ATOM 1903 O O . GLY A 1 245 ? 6.931 9.152 -8.275 1.00 38.91 245 GLY A O 1
ATOM 1904 N N . ILE A 1 246 ? 4.859 9.151 -9.128 1.00 34.91 246 ILE A N 1
ATOM 1905 C CA . ILE A 1 246 ? 4.160 9.046 -7.813 1.00 34.91 246 ILE A CA 1
ATOM 1906 C C . ILE A 1 246 ? 3.882 7.572 -7.480 1.00 34.91 246 ILE A C 1
ATOM 1908 O O . ILE A 1 246 ? 3.867 6.715 -8.360 1.00 34.91 246 ILE A O 1
ATOM 1912 N N . PRO A 1 247 ? 3.577 7.245 -6.215 1.00 39.03 247 PRO A N 1
ATOM 1913 C CA . PRO A 1 247 ? 4.493 7.082 -5.095 1.00 39.03 247 PRO A CA 1
ATOM 1914 C C . PRO A 1 247 ? 5.142 5.687 -5.146 1.00 39.03 247 PRO A C 1
ATOM 1916 O O . PRO A 1 247 ? 5.347 5.056 -4.119 1.00 39.03 247 PRO A O 1
ATOM 1919 N N . CYS A 1 248 ? 5.358 5.161 -6.348 1.00 35.59 248 CYS A N 1
ATOM 1920 C CA . CYS A 1 248 ? 6.060 3.929 -6.657 1.00 35.59 248 CYS A CA 1
ATOM 1921 C C . CYS A 1 248 ? 6.936 4.245 -7.864 1.00 35.59 248 CYS A C 1
ATOM 1923 O O . CYS A 1 248 ? 6.553 4.009 -9.004 1.00 35.59 248 CYS A O 1
ATOM 1925 N N . ALA A 1 249 ? 8.089 4.866 -7.622 1.00 38.22 249 ALA A N 1
ATOM 1926 C CA . ALA A 1 249 ? 8.959 5.303 -8.707 1.00 38.22 249 ALA A CA 1
ATOM 1927 C C . ALA A 1 249 ? 9.646 4.104 -9.380 1.00 38.22 249 ALA A C 1
ATOM 1929 O O . ALA A 1 249 ? 10.722 3.693 -8.950 1.00 38.22 249 ALA A O 1
ATOM 1930 N N . VAL A 1 250 ? 9.027 3.573 -10.439 1.00 38.44 250 VAL A N 1
ATOM 1931 C CA . VAL A 1 250 ? 9.590 2.523 -11.295 1.00 38.44 250 VAL A CA 1
ATOM 1932 C C . VAL A 1 250 ? 10.789 3.062 -12.055 1.00 38.44 250 VAL A C 1
ATOM 1934 O O . VAL A 1 250 ? 10.661 3.783 -13.040 1.00 38.44 250 VAL A O 1
ATOM 1937 N N . THR A 1 251 ? 11.978 2.715 -11.571 1.00 43.88 251 THR A N 1
ATOM 1938 C CA . THR A 1 251 ? 13.231 3.036 -12.262 1.00 43.88 251 THR A CA 1
ATOM 1939 C C . THR A 1 251 ? 13.688 1.837 -13.065 1.00 43.88 251 THR A C 1
ATOM 1941 O O . THR A 1 251 ? 13.956 0.787 -12.480 1.00 43.88 251 THR A O 1
ATOM 1944 N N . ILE A 1 252 ? 13.813 2.025 -14.381 1.00 38.94 252 ILE A N 1
ATOM 1945 C CA . ILE A 1 252 ? 14.538 1.104 -15.254 1.00 38.94 252 ILE A CA 1
ATOM 1946 C C . ILE A 1 252 ? 15.984 1.564 -15.331 1.00 38.94 252 ILE A C 1
ATOM 1948 O O . ILE A 1 252 ? 16.327 2.470 -16.083 1.00 38.94 252 ILE A O 1
ATOM 1952 N N . GLU A 1 253 ? 16.817 0.974 -14.478 1.00 39.75 253 GLU A N 1
ATOM 1953 C CA . GLU A 1 253 ? 18.243 1.273 -14.399 1.00 39.75 253 GLU A CA 1
ATOM 1954 C C . GLU A 1 253 ? 19.015 0.289 -15.289 1.00 39.75 253 GLU A C 1
ATOM 1956 O O . GLU A 1 253 ? 19.069 -0.903 -14.994 1.00 39.75 253 GLU A O 1
ATOM 1961 N N . SER A 1 254 ? 19.606 0.775 -16.386 1.00 28.52 254 SER A N 1
ATOM 1962 C CA . SER A 1 254 ? 20.617 0.022 -17.135 1.00 28.52 254 SER A CA 1
ATOM 1963 C C . SER A 1 254 ? 21.950 0.151 -16.397 1.00 28.52 254 SER A C 1
ATOM 1965 O O . SER A 1 254 ? 22.454 1.263 -16.234 1.00 28.52 254 SER A O 1
ATOM 1967 N N . SER A 1 255 ? 22.523 -0.955 -15.928 1.00 30.06 255 SER A N 1
ATOM 1968 C CA . SER A 1 255 ? 23.718 -0.955 -15.077 1.00 30.06 255 SER A CA 1
ATOM 1969 C C . SER A 1 255 ? 24.946 -0.322 -15.757 1.00 30.06 255 SER A C 1
ATOM 1971 O O . SER A 1 255 ? 25.619 -0.964 -16.562 1.00 30.06 255 SER A O 1
ATOM 1973 N N . GLY A 1 256 ? 25.276 0.917 -15.386 1.00 26.88 256 GLY A N 1
ATOM 1974 C CA . GLY A 1 256 ? 26.544 1.592 -15.681 1.00 26.88 256 GLY A CA 1
ATOM 1975 C C . GLY A 1 256 ? 27.100 2.230 -14.402 1.00 26.88 256 GLY A C 1
ATOM 1976 O O . GLY A 1 256 ? 26.359 2.862 -13.656 1.00 26.88 256 GLY A O 1
ATOM 1977 N N . ARG A 1 257 ? 28.384 2.004 -14.094 1.00 27.00 257 ARG A N 1
ATOM 1978 C CA . ARG A 1 257 ? 29.040 2.397 -12.827 1.00 27.00 257 ARG A CA 1
ATOM 1979 C C . ARG A 1 257 ? 28.968 3.916 -12.576 1.00 27.00 257 ARG A C 1
ATOM 1981 O O . ARG A 1 257 ? 29.341 4.694 -13.446 1.00 27.00 257 ARG A O 1
ATOM 1988 N N . PHE A 1 258 ? 28.560 4.327 -11.370 1.00 35.12 258 PHE A N 1
ATOM 1989 C CA . PHE A 1 258 ? 28.458 5.736 -10.958 1.00 35.12 258 PHE A CA 1
ATOM 1990 C C . PHE A 1 258 ? 29.782 6.299 -10.410 1.00 35.12 258 PHE A C 1
ATOM 1992 O O . PHE A 1 258 ? 30.338 5.764 -9.451 1.00 35.12 258 PHE A O 1
ATOM 1999 N N . GLY A 1 259 ? 30.222 7.426 -10.981 1.00 23.78 259 GLY A N 1
ATOM 2000 C CA . GLY A 1 259 ? 31.215 8.351 -10.428 1.00 23.78 259 GLY A CA 1
ATOM 2001 C C . GLY A 1 259 ? 30.551 9.661 -9.980 1.00 23.78 259 GLY A C 1
ATOM 2002 O O . GLY A 1 259 ? 29.580 10.117 -10.578 1.00 23.78 259 GLY A O 1
ATOM 2003 N N . SER A 1 260 ? 31.046 10.229 -8.884 1.00 30.52 260 SER A N 1
ATOM 2004 C CA . SER A 1 260 ? 30.518 11.388 -8.151 1.00 30.52 260 SER A CA 1
ATOM 2005 C C . SER A 1 260 ? 30.902 12.749 -8.752 1.00 30.52 260 SER A C 1
ATOM 2007 O O . SER A 1 260 ? 32.067 12.933 -9.089 1.00 30.52 260 SER A O 1
ATOM 2009 N N . SER A 1 261 ? 29.986 13.730 -8.756 1.00 25.31 261 SER A N 1
ATOM 2010 C CA . SER A 1 261 ? 30.175 15.129 -8.275 1.00 25.31 261 SER A CA 1
ATOM 2011 C C . SER A 1 261 ? 29.182 16.120 -8.916 1.00 25.31 261 SER A C 1
ATOM 2013 O O . SER A 1 261 ? 28.789 15.948 -10.065 1.00 25.31 261 SER A O 1
ATOM 2015 N N . GLY A 1 262 ? 28.785 17.164 -8.170 1.00 23.80 262 GLY A N 1
ATOM 2016 C CA . GLY A 1 262 ? 28.098 18.357 -8.702 1.00 23.80 262 GLY A CA 1
ATO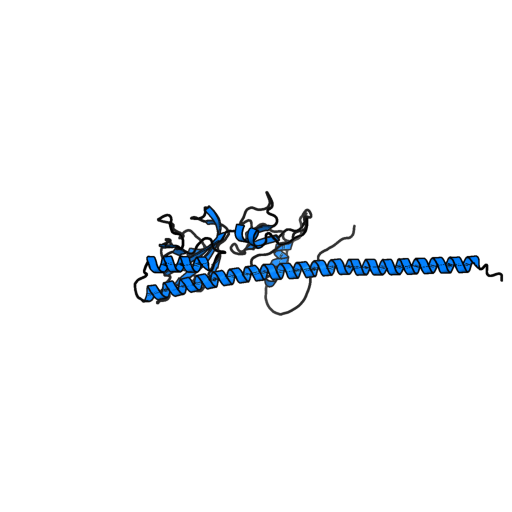M 2017 C C . GLY A 1 262 ? 26.965 18.897 -7.815 1.00 23.80 262 GLY A C 1
ATOM 2018 O O . GLY A 1 262 ? 25.967 18.214 -7.611 1.00 23.80 262 GLY A O 1
ATOM 2019 N N . SER A 1 263 ? 27.115 20.116 -7.288 1.00 22.44 263 SER A N 1
ATOM 2020 C CA . SER A 1 263 ? 26.276 20.754 -6.256 1.00 22.44 263 SER A CA 1
ATOM 2021 C C . SER A 1 263 ? 25.304 21.842 -6.761 1.00 22.44 263 SER A C 1
ATOM 2023 O O . SER A 1 263 ? 25.694 22.667 -7.575 1.00 22.44 263 SER A O 1
ATOM 2025 N N . ILE A 1 264 ? 24.115 21.862 -6.131 1.00 25.44 264 ILE A N 1
ATOM 2026 C CA . ILE A 1 264 ? 23.194 22.960 -5.720 1.00 25.44 264 ILE A CA 1
ATOM 2027 C C . ILE A 1 264 ? 22.626 23.961 -6.757 1.00 25.44 264 ILE A C 1
ATOM 2029 O O . ILE A 1 264 ? 23.344 24.737 -7.374 1.00 25.44 264 ILE A O 1
ATOM 2033 N N . GLY A 1 265 ? 21.286 24.072 -6.746 1.00 21.03 265 GLY A N 1
ATOM 2034 C CA . GLY A 1 265 ? 20.506 25.276 -7.074 1.00 21.03 265 GLY A CA 1
ATOM 2035 C C . GLY A 1 265 ? 19.033 25.120 -6.644 1.00 21.03 265 GLY A C 1
ATOM 2036 O O . GLY A 1 265 ? 18.383 24.156 -7.038 1.00 21.03 265 GLY A O 1
ATOM 2037 N N . THR A 1 266 ? 18.519 26.025 -5.804 1.00 23.42 266 THR A N 1
ATOM 2038 C CA . THR A 1 266 ? 17.194 25.963 -5.145 1.00 23.42 266 THR A CA 1
ATOM 2039 C C . THR A 1 266 ? 16.195 26.910 -5.815 1.00 23.42 266 THR A C 1
ATOM 2041 O O . THR A 1 266 ? 16.495 28.097 -5.864 1.00 23.42 266 THR A O 1
ATOM 2044 N N . VAL A 1 267 ? 14.998 26.451 -6.224 1.00 23.22 267 VAL A N 1
ATOM 2045 C CA . VAL A 1 267 ? 13.799 27.305 -6.437 1.00 23.22 267 VAL A CA 1
ATOM 2046 C C . VAL A 1 267 ? 12.503 26.495 -6.207 1.00 23.22 267 VAL A C 1
ATOM 2048 O O . VAL A 1 267 ? 12.386 25.360 -6.663 1.00 23.22 267 VAL A O 1
ATOM 2051 N N . ALA A 1 268 ? 11.533 27.090 -5.501 1.00 22.62 268 ALA A N 1
ATOM 2052 C CA . ALA A 1 268 ? 10.156 26.617 -5.262 1.00 22.62 268 ALA A CA 1
ATOM 2053 C C . ALA A 1 268 ? 9.130 27.549 -5.985 1.00 22.62 268 ALA A C 1
ATOM 2055 O O . ALA A 1 268 ? 9.548 28.560 -6.538 1.00 22.62 268 ALA A O 1
ATOM 2056 N N . PRO A 1 269 ? 7.797 27.335 -5.934 1.00 29.36 269 PRO A N 1
ATOM 2057 C CA . PRO A 1 269 ? 7.076 26.272 -6.638 1.00 29.36 269 PRO A CA 1
ATOM 2058 C C . PRO A 1 269 ? 5.823 26.767 -7.440 1.00 29.36 269 PRO A C 1
ATOM 2060 O O . PRO A 1 269 ? 5.355 27.884 -7.258 1.00 29.36 269 PRO A O 1
ATOM 2063 N N . TRP A 1 270 ? 5.226 25.860 -8.240 1.00 20.69 270 TRP A N 1
ATOM 2064 C CA . TRP A 1 270 ? 3.845 25.838 -8.807 1.00 20.69 270 TRP A CA 1
ATOM 2065 C C . TRP A 1 270 ? 3.399 26.795 -9.946 1.00 20.69 270 TRP A C 1
ATOM 2067 O O . TRP A 1 270 ? 3.125 27.965 -9.711 1.00 20.69 270 TRP A O 1
ATOM 2077 N N . ARG A 1 271 ? 3.092 26.212 -11.128 1.00 22.28 271 ARG A N 1
ATOM 2078 C CA . ARG A 1 271 ? 1.798 26.213 -11.883 1.00 22.28 271 ARG A CA 1
ATOM 2079 C C . ARG A 1 271 ? 2.035 25.937 -13.383 1.00 22.28 271 ARG A C 1
ATOM 2081 O O . ARG A 1 271 ? 2.903 26.552 -13.980 1.00 22.28 271 ARG A O 1
ATOM 2088 N N . GLY A 1 272 ? 1.175 25.125 -14.008 1.00 21.94 272 GLY A N 1
ATOM 2089 C CA . GLY A 1 272 ? 0.936 25.192 -15.461 1.00 21.94 272 GLY A CA 1
ATOM 2090 C C . GLY A 1 272 ? 1.327 23.957 -16.277 1.00 21.94 272 GLY A C 1
ATOM 2091 O O . GLY A 1 272 ? 2.306 23.283 -16.004 1.00 21.94 272 GLY A O 1
ATOM 2092 N N . TRP A 1 273 ? 0.471 23.657 -17.248 1.00 20.59 273 TRP A N 1
ATOM 2093 C CA . TRP A 1 273 ? 0.421 22.499 -18.137 1.00 20.59 273 TRP A CA 1
ATOM 2094 C C . TRP A 1 273 ? 1.599 22.326 -19.117 1.00 20.59 273 TRP A C 1
ATOM 2096 O O . TRP A 1 273 ? 2.274 23.289 -19.449 1.00 20.59 273 TRP A O 1
ATOM 2106 N N . CYS A 1 274 ? 1.689 21.100 -19.663 1.00 22.28 274 CYS A N 1
ATOM 2107 C CA . CYS A 1 274 ? 2.264 20.697 -20.960 1.00 22.28 274 CYS A CA 1
ATOM 2108 C C . CYS A 1 274 ? 3.706 21.123 -21.304 1.00 22.28 274 CYS A C 1
ATOM 2110 O O . CYS A 1 274 ? 3.956 22.272 -21.638 1.00 22.28 274 CYS A O 1
ATOM 2112 N N . GLY A 1 275 ? 4.605 20.136 -21.447 1.00 20.14 275 GLY A N 1
ATOM 2113 C CA . GLY A 1 275 ? 5.786 20.274 -22.312 1.00 20.14 275 GLY A CA 1
ATOM 2114 C C . GLY A 1 275 ? 7.084 19.635 -21.805 1.00 20.14 275 GLY A C 1
ATOM 2115 O O . GLY A 1 275 ? 7.750 20.196 -20.955 1.00 20.14 275 GLY A O 1
ATOM 2116 N N . TYR A 1 276 ? 7.431 18.501 -22.424 1.00 23.20 276 TYR A N 1
ATOM 2117 C CA . TYR A 1 276 ? 8.761 18.041 -22.869 1.00 23.20 276 TYR A CA 1
ATOM 2118 C C . TYR A 1 276 ? 10.025 17.930 -21.961 1.00 23.20 276 TYR A C 1
ATOM 2120 O O . TYR A 1 276 ? 10.456 18.873 -21.318 1.00 23.20 276 TYR A O 1
ATOM 2128 N N . LEU A 1 277 ? 10.694 16.768 -22.156 1.00 23.81 277 LEU A N 1
ATOM 2129 C CA . LEU A 1 277 ? 12.146 16.453 -22.261 1.00 23.81 277 LEU A CA 1
ATOM 2130 C C . LEU A 1 277 ? 13.119 16.745 -21.097 1.00 23.81 277 LEU A C 1
ATOM 2132 O O . LEU A 1 277 ? 13.384 17.889 -20.761 1.00 23.81 277 LEU A O 1
ATOM 2136 N N . ALA A 1 278 ? 13.865 15.705 -20.693 1.00 23.88 278 ALA A N 1
ATOM 2137 C CA . ALA A 1 278 ? 15.323 15.806 -20.551 1.00 23.88 278 ALA A CA 1
ATOM 2138 C C . ALA A 1 278 ? 16.002 14.435 -20.717 1.00 23.88 278 ALA A C 1
ATOM 2140 O O . ALA A 1 278 ? 16.000 13.583 -19.830 1.00 23.88 278 ALA A O 1
ATOM 2141 N N . SER A 1 279 ? 16.596 14.256 -21.892 1.00 29.20 279 SER A N 1
ATOM 2142 C CA . SER A 1 279 ? 17.724 13.369 -22.158 1.00 29.20 279 SER A CA 1
ATOM 2143 C C . SER A 1 279 ? 18.974 13.850 -21.414 1.00 29.20 279 SER A C 1
ATOM 2145 O O . SER A 1 279 ? 19.232 15.052 -21.380 1.00 29.20 279 SER A O 1
ATOM 2147 N N . SER A 1 280 ? 19.831 12.936 -20.960 1.00 22.91 280 SER A N 1
ATOM 2148 C CA . SER A 1 280 ? 21.249 13.248 -20.756 1.00 22.91 280 SER A CA 1
ATOM 2149 C C . SER A 1 280 ? 22.119 12.081 -21.221 1.00 22.91 280 SER A C 1
ATOM 2151 O O . SER A 1 280 ? 22.470 11.195 -20.445 1.00 22.91 280 SER A O 1
ATOM 2153 N N . VAL A 1 281 ? 22.469 12.098 -22.506 1.00 25.14 281 VAL A N 1
ATOM 2154 C CA . VAL A 1 281 ? 23.703 11.486 -23.004 1.00 25.14 281 VAL A CA 1
ATOM 2155 C C . VAL A 1 281 ? 24.629 12.649 -23.329 1.00 25.14 281 VAL A C 1
ATOM 2157 O O . VAL A 1 281 ? 24.305 13.477 -24.178 1.00 25.14 281 VAL A O 1
ATOM 2160 N N . ARG A 1 282 ? 25.766 12.733 -22.639 1.00 20.64 282 ARG A N 1
ATOM 2161 C CA . ARG A 1 282 ? 26.885 13.583 -23.046 1.00 20.64 282 ARG A CA 1
ATOM 2162 C C . ARG A 1 282 ? 28.092 12.675 -23.271 1.00 20.64 282 ARG A C 1
ATOM 2164 O O . ARG A 1 282 ? 28.666 12.177 -22.313 1.00 20.64 282 ARG A O 1
ATOM 2171 N N . TRP A 1 283 ? 28.434 12.489 -24.542 1.00 25.36 283 TRP A N 1
ATOM 2172 C CA . TRP A 1 283 ? 29.750 12.078 -25.040 1.00 25.36 283 TRP A CA 1
ATOM 2173 C C . TRP A 1 283 ? 30.152 13.130 -26.083 1.00 25.36 283 TRP A C 1
ATOM 2175 O O . TRP A 1 283 ? 29.287 13.562 -26.850 1.00 25.36 283 TRP A O 1
ATOM 2185 N N . PRO A 1 284 ? 31.399 13.620 -26.062 1.00 26.61 284 PRO A N 1
ATOM 2186 C CA . PRO A 1 284 ? 32.450 12.921 -26.801 1.00 26.61 284 PRO A CA 1
ATOM 2187 C C . PRO A 1 284 ? 33.779 12.780 -26.035 1.00 26.61 284 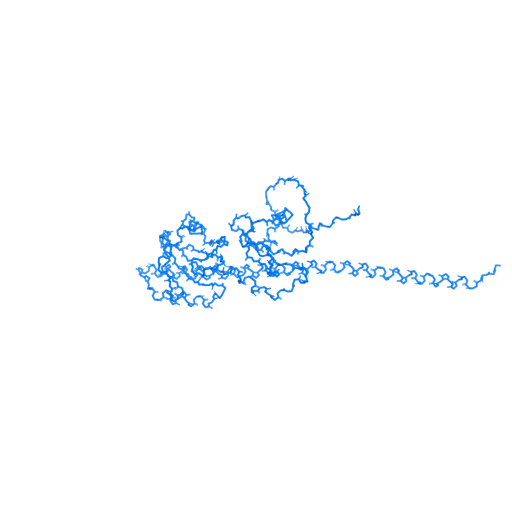PRO A C 1
ATOM 2189 O O . PRO A 1 284 ? 34.033 13.540 -25.106 1.00 26.61 284 PRO A O 1
ATOM 2192 N N . SER A 1 285 ? 34.536 11.765 -26.485 1.00 34.56 285 SER A N 1
ATOM 2193 C CA . SER A 1 285 ? 35.930 11.350 -26.198 1.00 34.56 285 SER A CA 1
ATOM 2194 C C . SER A 1 285 ? 36.674 12.025 -25.049 1.00 34.56 285 SER A C 1
ATOM 2196 O O . SER A 1 285 ? 37.014 13.219 -25.206 1.00 34.56 285 SER A O 1
#

Nearest PDB structures (foldseek):
  4jgp-assembly1_B  TM=6.498E-01  e=8.867E-10  Bacillus subtilis subsp. subtilis str. 168
  4jgq-assembly1_B  TM=6.554E-01  e=5.861E-09  Bacillus subtilis subsp. subtilis str. 168
  3c8c-assembly1_B  TM=7.519E-01  e=1.594E-05  Vibrio cholerae O1 biovar El Tor str. N16961
  6iov-assembly1_B-2  TM=7.448E-01  e=1.794E-05  Vibrio cholerae
  6mni-assembly1_B  TM=6.598E-01  e=4.098E-05  Pseudomonas syringae pv. actinidiae

Solvent-accessible surface area (backbone atoms only — not comparable to full-atom values): 16629 Å² total; per-residue (Å²): 136,84,81,59,65,70,59,58,54,51,53,52,51,51,53,52,50,51,51,52,52,48,52,51,50,52,51,50,51,53,51,53,54,49,52,55,53,51,52,54,50,51,52,52,52,51,51,49,52,52,39,50,51,51,51,51,52,51,52,50,51,53,51,53,49,47,55,51,40,53,51,50,40,56,33,50,74,74,74,56,71,54,68,67,63,52,28,55,47,32,35,60,50,35,75,76,38,76,74,37,81,41,32,34,32,24,37,70,82,24,39,61,76,45,43,35,55,96,73,73,75,83,84,46,67,43,67,91,32,70,52,49,50,49,33,64,77,30,86,87,46,56,73,37,62,39,54,64,40,70,35,97,82,77,74,40,54,21,33,39,40,34,32,50,27,49,40,98,87,67,47,73,47,21,35,38,38,33,38,28,46,32,64,50,55,40,63,74,49,63,83,63,84,57,62,99,59,37,32,41,31,35,19,31,53,59,77,75,43,47,24,29,49,39,45,37,69,80,55,88,94,64,78,61,81,42,44,46,88,70,54,71,65,57,54,51,54,37,70,75,39,42,88,89,36,51,65,39,38,67,47,70,54,68,90,68,91,88,81,90,87,89,84,92,87,90,85,87,85,91,86,84,82,89,83,84,88,83,88,86,85,86,82,83,135

Mean predicted aligned error: 12.93 Å

pLDDT: mean 75.12, std 22.12, range [20.14, 96.56]

Radius of gyration: 28.35 Å; Cα contacts (8 Å, |Δi|>4): 365; chains: 1; bounding box: 66×44×102 Å

Sequence (285 aa):
MHFRPARAVTVIVILANLFVCSLVGVSLHASYAQYHDRAAITSRNTNRLVAQTIEDEIRRIDFGLRVVADEYTRQSAVGRIDPATLTDFLRRQLERLPVSGGLRIADQEGKVVFSSDKALPGGISITDRDYFVTLRDNPSHELAISRPLIGKISNQWVLIFARRLSAADGSFAGVVLAPVATEWFERKFSRLDVGPNGTVVFRGNASRDFDMLGRLPPAAPAGYMGQTKVSSQFRATITANPREGIPCAVTIESSGRFGSSGSIGTVAPWRGWCGYLASSVRWPS

Organism: NCBI:txid2954383

Foldseek 3Di:
DDPPVVVVVVVVVVVVVVVVVVVVVVVVVVVVVVVVVVVVVVVLVVLLVLVVVVVVLVVLVLVLQVVLLVVVQVQVVVPDDDQVVSLVVQLVSCVVNVQFPWKWWAFPQQFTDHIVDPDDPHGDGCPVAPQQVCVQVDLPCAWAWGAFDQDPPPSATWIKIKGFRAHPVRHTGTIMITTGGLCSSCVVCVPPPQDPQWKWWFFACNVPQTFTSDMPPHDVPDDDGGDRDDDPVVVVVCVVPVPSAPGTRTDTDRDDDDDDDDDDDDDDDDDDDDDDDDDDDDDDD